Protein AF-A0A9P9MP76-F1 (afdb_monomer)

Radius of gyration: 28.88 Å; Cα contacts (8 Å, |Δi|>4): 204; chains: 1; bounding box: 68×54×85 Å

Nearest PDB structures (foldseek):
  1pyi-assembly1_A  TM=6.314E-01  e=2.672E-03  Saccharomyces cerevisiae
  3kjd-assembly1_A  TM=2.801E-01  e=8.314E+00  Homo sapiens

Mean predicted aligned error: 19.22 Å

Sequence (275 aa):
MSGNSAQLPACSKCRIRKVRCDRRAPKCSNCTKGSVACIMVDSVTGKQYTRDYIRQLESQEARLRERQHERALHNRTTTSGFDSAEHTPQGPLTGETSTSHGGFVGDGSGLGFLHHILSEAKWQRHRTRILEQLADRPQMARNPISPNDLPSLHEAEEFLENYFTRFHIHHTFLMREDVLSIFNRIYGPPPPSDGMTSVTDLPNAQDKFRILMVFAISAITRFRAGLCVQNPYGYYVAAQAFLGDIPLIKDIEAIQNLLLIARFGMYYHIGCSLW

pLDDT: mean 76.79, std 19.18, range [29.64, 96.94]

Solvent-accessible surface area (backbone atoms only — not comparable to full-atom values): 16834 Å² total; per-residue (Å²): 132,87,72,82,70,79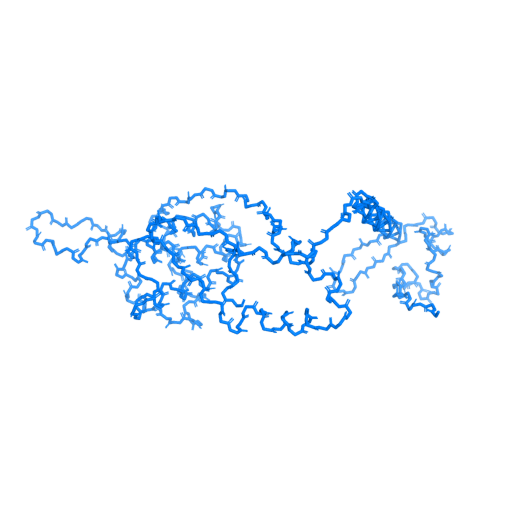,76,76,75,65,31,50,69,32,56,75,68,74,46,91,60,76,74,43,75,55,43,23,68,73,28,55,77,63,78,49,84,34,38,32,66,42,89,86,79,68,50,77,44,45,41,43,58,51,52,51,50,55,53,51,51,52,56,50,52,50,54,53,51,52,52,56,52,54,67,56,61,80,66,78,80,80,91,79,77,96,74,88,77,79,77,79,87,78,76,93,77,84,89,81,79,84,79,79,80,54,82,69,71,45,57,65,59,48,50,56,57,50,64,36,77,87,33,51,86,46,36,65,62,50,51,51,52,63,68,58,56,78,76,70,81,70,75,83,65,62,58,47,76,85,68,55,71,70,59,45,50,54,28,50,52,46,24,52,74,70,47,34,78,84,54,71,77,63,57,69,67,58,55,50,51,44,46,42,44,70,74,42,82,78,78,63,92,90,52,91,76,54,82,86,61,54,69,48,58,61,42,53,28,52,51,27,42,46,40,19,53,24,33,47,63,37,35,76,69,68,74,42,89,69,59,30,64,11,25,42,50,41,23,55,75,32,56,86,80,42,67,60,81,83,50,72,69,12,44,44,52,43,49,50,52,52,58,43,46,76,79,44,92,73,87,64,74,94,95

Foldseek 3Di:
DDPDPPQADAFPVCVVVVHDFPLDPQATPVCVVVVHFRWDADPPPRDIDGSNRVVVVVVVVVVVVVVVVVVVVVVVVVPPDDDDDDDDDDDDDDDDDDDDDPDPPPPPVCVVVVCVVCVDPVNVVCNVVVVVVVVVPPPPPPPPQAADDDDDPVVLVVLLVLLVVPPCVVPVLDPNVNLVLLSCLVPNDDDDPPDPDDPVSHRDLLSLLVSLLSSLLSVLVCVVVVNDDGHSVSSVVSSVVSVVVDALPDDSSNVSSVVSVQSSCVRDPPPDNPD

Structure (mmCIF, N/CA/C/O backbone):
data_AF-A0A9P9MP76-F1
#
_entry.id   AF-A0A9P9MP76-F1
#
loop_
_atom_site.group_PDB
_atom_site.id
_atom_site.type_symbol
_atom_site.label_atom_id
_atom_site.label_alt_id
_atom_site.label_comp_id
_atom_site.label_asym_id
_atom_site.label_entity_id
_atom_site.label_seq_id
_atom_site.pdbx_PDB_ins_code
_atom_site.Cartn_x
_atom_site.Cartn_y
_atom_site.Cartn_z
_atom_site.occupancy
_atom_site.B_iso_or_equiv
_atom_site.auth_seq_id
_atom_site.auth_comp_id
_atom_site.auth_asym_id
_atom_site.auth_atom_id
_atom_site.pdbx_PDB_model_num
ATOM 1 N N . MET A 1 1 ? -5.246 -14.938 -45.609 1.00 30.67 1 MET A N 1
ATOM 2 C CA . MET A 1 1 ? -4.598 -13.611 -45.625 1.00 30.67 1 MET A CA 1
ATOM 3 C C . MET A 1 1 ? -3.528 -13.615 -44.551 1.00 30.67 1 MET A C 1
ATOM 5 O O . MET A 1 1 ? -3.860 -13.692 -43.377 1.00 30.67 1 MET A O 1
ATOM 9 N N . SER A 1 2 ? -2.264 -13.705 -44.962 1.00 36.84 2 SER A N 1
ATOM 10 C CA . SER A 1 2 ? -1.119 -13.926 -44.077 1.00 36.84 2 SER A CA 1
ATOM 11 C C . SER A 1 2 ? -0.920 -12.726 -43.157 1.00 36.84 2 SER A C 1
ATOM 13 O O . SER A 1 2 ? -0.537 -11.648 -43.606 1.00 36.84 2 SER A O 1
ATOM 15 N N . GLY A 1 3 ? -1.243 -12.928 -41.879 1.00 35.38 3 GLY A N 1
ATOM 16 C CA . GLY A 1 3 ? -1.094 -11.941 -40.822 1.00 35.38 3 GLY A CA 1
ATOM 17 C C . GLY A 1 3 ? 0.342 -11.441 -40.746 1.00 35.38 3 GLY A C 1
ATOM 18 O O . GLY A 1 3 ? 1.295 -12.215 -40.823 1.00 35.38 3 GLY A O 1
ATOM 19 N N . ASN A 1 4 ? 0.458 -10.125 -40.634 1.00 44.69 4 ASN A N 1
ATOM 20 C CA . ASN A 1 4 ? 1.684 -9.356 -40.538 1.00 44.69 4 ASN A CA 1
ATOM 21 C C . ASN A 1 4 ? 2.589 -9.924 -39.428 1.00 44.69 4 ASN A C 1
ATOM 23 O O . ASN A 1 4 ? 2.406 -9.623 -38.251 1.00 44.69 4 ASN A O 1
ATOM 27 N N . SER A 1 5 ? 3.549 -10.778 -39.795 1.00 50.41 5 SER A N 1
ATOM 28 C CA . SER A 1 5 ? 4.604 -11.227 -38.892 1.00 50.41 5 SER A CA 1
ATOM 29 C C . SER A 1 5 ? 5.372 -9.984 -38.465 1.00 50.41 5 SER A C 1
ATOM 31 O O . SER A 1 5 ? 6.069 -9.400 -39.302 1.00 50.41 5 SER A O 1
ATOM 33 N N . ALA A 1 6 ? 5.209 -9.560 -37.209 1.00 55.41 6 ALA A N 1
ATOM 34 C CA . ALA A 1 6 ? 5.966 -8.468 -36.616 1.00 55.41 6 ALA A CA 1
ATOM 35 C C . ALA A 1 6 ? 7.441 -8.665 -36.980 1.00 55.41 6 ALA A C 1
ATOM 37 O O . ALA A 1 6 ? 8.094 -9.621 -36.559 1.00 55.41 6 ALA A O 1
ATOM 38 N N . GLN A 1 7 ? 7.924 -7.842 -37.906 1.00 67.75 7 GLN A N 1
ATOM 39 C CA . GLN A 1 7 ? 9.192 -8.085 -38.564 1.00 67.75 7 GLN A CA 1
ATOM 40 C C . GLN A 1 7 ? 10.311 -7.882 -37.546 1.00 67.75 7 GLN A C 1
ATOM 42 O O . GLN A 1 7 ? 10.683 -6.748 -37.254 1.00 67.75 7 GLN A O 1
ATOM 47 N N . LEU A 1 8 ? 10.850 -8.986 -37.017 1.00 73.94 8 LEU A N 1
ATOM 48 C CA . LEU A 1 8 ? 11.948 -8.948 -36.054 1.00 73.94 8 LEU A CA 1
ATOM 49 C C . LEU A 1 8 ? 13.081 -8.045 -36.572 1.00 73.94 8 LEU A C 1
ATOM 51 O O . LEU A 1 8 ? 13.458 -8.155 -37.751 1.00 73.94 8 LEU A O 1
ATOM 55 N N . PRO A 1 9 ? 13.650 -7.178 -35.715 1.00 83.56 9 PRO A N 1
ATOM 56 C CA . PRO A 1 9 ? 14.669 -6.225 -36.127 1.00 83.56 9 PRO A CA 1
ATOM 57 C C . PRO A 1 9 ? 15.908 -6.927 -36.702 1.00 83.56 9 PRO A C 1
ATOM 59 O O . PRO A 1 9 ? 16.156 -8.122 -36.505 1.00 83.56 9 PRO A O 1
ATOM 62 N N . ALA A 1 10 ? 16.709 -6.182 -37.466 1.00 88.75 10 ALA A N 1
ATOM 63 C CA . ALA A 1 10 ? 17.990 -6.689 -37.948 1.00 88.75 10 ALA A CA 1
ATOM 64 C C . ALA A 1 10 ? 18.926 -6.989 -36.764 1.00 88.75 10 ALA A C 1
ATOM 66 O O . ALA A 1 10 ? 18.959 -6.245 -35.784 1.00 88.75 10 ALA A O 1
ATOM 67 N N . CYS A 1 11 ? 19.718 -8.060 -36.861 1.00 91.44 11 CYS A N 1
ATOM 68 C CA . CYS A 1 11 ? 20.698 -8.374 -35.822 1.00 91.44 11 CYS A CA 1
ATOM 69 C C . CYS A 1 11 ? 21.797 -7.303 -35.737 1.00 91.44 11 CYS A C 1
ATOM 71 O O . CYS A 1 11 ? 22.130 -6.655 -36.735 1.00 91.44 11 CYS A O 1
ATOM 73 N N . SER A 1 12 ? 22.408 -7.171 -34.558 1.00 90.88 12 SER A N 1
ATOM 74 C CA . SER A 1 12 ? 23.435 -6.165 -34.258 1.00 90.88 12 SER A CA 1
ATOM 75 C C . SER A 1 12 ? 24.575 -6.167 -35.287 1.00 90.88 12 SER A C 1
ATOM 77 O O . SER A 1 12 ? 24.911 -5.128 -35.847 1.00 90.88 12 SER A O 1
ATOM 79 N N . LYS A 1 13 ? 25.090 -7.344 -35.672 1.00 89.19 13 LYS A N 1
ATOM 80 C CA . LYS A 1 13 ? 26.170 -7.454 -36.670 1.00 89.19 13 LYS A CA 1
ATOM 81 C C . LYS A 1 13 ? 25.776 -6.938 -38.055 1.00 89.19 13 LYS A C 1
ATOM 83 O O . LYS A 1 13 ? 26.569 -6.252 -38.695 1.00 89.19 13 LYS A O 1
ATOM 88 N N . CYS A 1 14 ? 24.574 -7.271 -38.533 1.00 91.62 14 CYS A N 1
ATOM 89 C CA . CYS A 1 14 ? 24.098 -6.771 -39.826 1.00 91.62 14 CYS A CA 1
ATOM 90 C C . CYS A 1 14 ? 23.837 -5.261 -39.770 1.00 91.62 14 CYS A C 1
ATOM 92 O O . CYS A 1 14 ? 24.129 -4.564 -40.737 1.00 91.62 14 CYS A O 1
ATOM 94 N N . ARG A 1 15 ? 23.365 -4.758 -38.621 1.00 90.81 15 ARG A N 1
ATOM 95 C CA . ARG A 1 15 ? 23.156 -3.328 -38.372 1.00 90.81 15 ARG A CA 1
ATOM 96 C C . ARG A 1 15 ? 24.475 -2.548 -38.384 1.00 90.81 15 ARG A C 1
ATOM 98 O O . ARG A 1 15 ? 24.573 -1.570 -39.114 1.00 90.81 15 ARG A O 1
ATOM 105 N N . ILE A 1 16 ? 25.497 -3.015 -37.660 1.00 89.44 16 ILE A N 1
ATOM 106 C CA . ILE A 1 16 ? 26.834 -2.391 -37.609 1.00 89.44 16 ILE A CA 1
ATOM 107 C C . ILE A 1 16 ? 27.492 -2.391 -38.992 1.00 89.44 16 ILE A C 1
ATOM 109 O O . ILE A 1 16 ? 28.026 -1.377 -39.427 1.00 89.44 16 ILE A O 1
ATOM 113 N N . ARG A 1 17 ? 27.414 -3.512 -39.717 1.00 89.19 17 ARG A N 1
ATOM 114 C CA . ARG A 1 17 ? 27.993 -3.636 -41.064 1.00 89.19 17 ARG A CA 1
ATOM 115 C C . ARG A 1 17 ? 27.159 -2.972 -42.164 1.00 89.19 17 ARG A C 1
ATOM 117 O O . ARG A 1 17 ? 27.573 -3.018 -43.315 1.00 89.19 17 ARG A O 1
ATOM 124 N N . LYS A 1 18 ? 25.995 -2.397 -41.834 1.00 90.06 18 LYS A N 1
ATOM 125 C CA . LYS A 1 18 ? 25.039 -1.805 -42.787 1.00 90.06 18 LYS A CA 1
ATOM 126 C C . LYS A 1 18 ? 24.692 -2.742 -43.958 1.00 90.06 18 LYS A C 1
ATOM 128 O O . LYS A 1 18 ? 24.552 -2.308 -45.095 1.00 90.06 18 LYS A O 1
ATOM 133 N N . VAL A 1 19 ? 24.535 -4.038 -43.677 1.00 90.50 19 VAL A N 1
ATOM 134 C CA . VAL A 1 19 ? 24.154 -5.059 -44.670 1.00 90.50 19 VAL A CA 1
ATOM 135 C C . VAL A 1 19 ? 22.745 -5.586 -44.412 1.00 90.50 19 VAL A C 1
ATOM 137 O O . VAL A 1 19 ? 22.276 -5.626 -43.271 1.00 90.50 19 VAL A O 1
ATOM 140 N N . ARG A 1 20 ? 22.068 -6.052 -45.468 1.00 88.31 20 ARG A N 1
ATOM 141 C CA . ARG A 1 20 ? 20.730 -6.646 -45.352 1.00 88.31 20 ARG A CA 1
ATOM 142 C C . ARG A 1 20 ? 20.773 -7.900 -44.473 1.00 88.31 20 ARG A C 1
ATOM 144 O O . ARG A 1 20 ? 21.545 -8.824 -44.721 1.00 88.31 20 ARG A O 1
ATOM 151 N N . CYS A 1 21 ? 19.917 -7.935 -43.454 1.00 90.38 21 CYS A N 1
ATOM 152 C CA . CYS A 1 21 ? 19.691 -9.117 -42.628 1.00 90.38 21 CYS A CA 1
ATOM 153 C C . CYS A 1 21 ? 18.569 -9.954 -43.254 1.00 90.38 21 CYS A C 1
ATOM 155 O O . CYS A 1 21 ? 17.457 -9.462 -43.420 1.00 90.38 21 CYS A O 1
ATOM 157 N N . ASP A 1 22 ? 18.847 -11.216 -43.573 1.00 89.38 22 ASP A N 1
ATOM 158 C CA . ASP A 1 22 ? 17.884 -12.187 -44.111 1.00 89.38 22 ASP A CA 1
ATOM 159 C C . ASP A 1 22 ? 16.979 -12.806 -43.032 1.00 89.38 22 ASP A C 1
ATOM 161 O O . ASP A 1 22 ? 16.090 -13.585 -43.353 1.00 89.38 22 ASP A O 1
ATOM 165 N N . ARG A 1 23 ? 17.188 -12.453 -41.753 1.00 86.12 23 ARG A N 1
ATOM 166 C CA . ARG A 1 23 ? 16.292 -12.748 -40.615 1.00 86.12 23 ARG A CA 1
ATOM 167 C C . ARG A 1 23 ? 15.926 -14.233 -40.422 1.00 86.12 23 ARG A C 1
ATOM 169 O O . ARG A 1 23 ? 15.000 -14.543 -39.676 1.00 86.12 23 ARG A O 1
ATOM 176 N N . ARG A 1 24 ? 16.680 -15.165 -41.005 1.00 84.62 24 ARG A N 1
ATOM 177 C CA . ARG A 1 24 ? 16.499 -16.605 -40.772 1.00 84.62 24 ARG A CA 1
ATOM 178 C C . ARG A 1 24 ? 16.796 -16.971 -39.311 1.00 84.62 24 ARG A C 1
ATOM 180 O O . ARG A 1 24 ? 17.645 -16.349 -38.666 1.00 84.62 24 ARG A O 1
ATOM 187 N N . ALA A 1 25 ? 16.072 -17.957 -38.787 1.00 81.25 25 ALA A N 1
ATOM 188 C CA . ALA A 1 25 ? 16.333 -18.589 -37.494 1.00 81.25 25 ALA A CA 1
ATOM 189 C C . ALA A 1 25 ? 17.027 -19.946 -37.729 1.00 81.25 25 ALA A C 1
ATOM 191 O O . ALA A 1 25 ? 16.706 -20.601 -38.721 1.00 81.25 25 ALA A O 1
ATOM 192 N N . PRO A 1 26 ? 17.974 -20.387 -36.877 1.00 83.94 26 PRO A N 1
ATOM 193 C CA . PRO A 1 26 ? 18.419 -19.793 -35.605 1.00 83.94 26 PRO A CA 1
ATOM 194 C C . PRO A 1 26 ? 19.435 -18.643 -35.749 1.00 83.94 26 PRO A C 1
ATOM 196 O O . PRO A 1 26 ? 19.637 -17.866 -34.818 1.00 83.94 26 PRO A O 1
ATOM 199 N N . LYS A 1 27 ? 20.077 -18.503 -36.914 1.00 90.94 27 LYS A N 1
ATOM 200 C CA . LYS A 1 27 ? 21.017 -17.419 -37.237 1.00 90.94 27 LYS A CA 1
ATOM 201 C C . LYS A 1 27 ? 20.767 -16.928 -38.664 1.00 90.94 27 LYS A C 1
ATOM 203 O O . LYS A 1 27 ? 20.445 -17.718 -39.547 1.00 90.94 27 LYS A O 1
ATOM 208 N N . CYS A 1 28 ? 20.956 -15.629 -38.895 1.00 91.44 28 CYS A N 1
ATOM 209 C CA . CYS A 1 28 ? 20.912 -15.054 -40.239 1.00 91.44 28 CYS A CA 1
ATOM 210 C C . CYS A 1 28 ? 22.119 -15.543 -41.071 1.00 91.44 28 CYS A C 1
ATOM 212 O O . CYS A 1 28 ? 23.179 -15.818 -40.503 1.00 91.44 28 CYS A O 1
ATOM 214 N N . SER A 1 29 ? 22.007 -15.618 -42.400 1.00 91.75 29 SER A N 1
ATOM 215 C CA . SER A 1 29 ? 23.048 -16.181 -43.282 1.00 91.75 29 SER A CA 1
ATOM 216 C C . SER A 1 29 ? 24.411 -15.501 -43.097 1.00 91.75 29 SER A C 1
ATOM 218 O O . SER A 1 29 ? 25.446 -16.166 -43.094 1.00 91.75 29 SER A O 1
ATOM 220 N N . ASN A 1 30 ? 24.427 -14.187 -42.853 1.00 90.19 30 ASN A N 1
ATOM 221 C CA . ASN A 1 30 ? 25.658 -13.425 -42.599 1.00 90.19 30 ASN A CA 1
ATOM 222 C C . ASN A 1 30 ? 26.308 -13.764 -41.244 1.00 90.19 30 ASN A C 1
ATOM 224 O O . ASN A 1 30 ? 27.534 -13.736 -41.107 1.00 90.19 30 ASN A O 1
ATOM 228 N N . CYS A 1 31 ? 25.502 -14.076 -40.226 1.00 91.44 31 CYS A N 1
ATOM 229 C CA . CYS A 1 31 ? 25.994 -14.520 -38.921 1.00 91.44 31 CYS A CA 1
ATOM 230 C C . CYS A 1 31 ? 26.458 -15.979 -38.965 1.00 91.44 31 CYS A C 1
ATOM 232 O O . CYS A 1 31 ? 27.464 -16.291 -38.333 1.00 91.44 31 CYS A O 1
ATOM 234 N N . THR A 1 32 ? 25.783 -16.835 -39.740 1.00 92.25 32 THR A N 1
ATOM 235 C CA . THR A 1 32 ? 26.169 -18.237 -39.955 1.00 92.25 32 THR A CA 1
ATOM 236 C C . THR A 1 32 ? 27.513 -18.340 -40.670 1.00 92.25 32 THR A C 1
ATOM 238 O O . THR A 1 32 ? 28.410 -19.001 -40.161 1.00 92.25 32 THR A O 1
ATOM 241 N N . LYS A 1 33 ? 27.701 -17.610 -41.782 1.00 90.50 33 LYS A N 1
ATOM 242 C CA . LYS A 1 33 ? 28.983 -17.568 -42.517 1.00 90.50 33 LYS A CA 1
ATOM 243 C C . LYS A 1 33 ? 30.147 -17.082 -41.661 1.00 90.50 33 LYS A C 1
ATOM 245 O O . LYS A 1 33 ? 31.270 -17.526 -41.829 1.00 90.50 33 LYS A O 1
ATOM 250 N N . GLY A 1 34 ? 29.874 -16.143 -40.759 1.00 86.12 34 GLY A N 1
ATOM 251 C CA . GLY A 1 34 ? 30.883 -15.604 -39.859 1.00 86.12 34 GLY A CA 1
ATOM 252 C C . GLY A 1 34 ? 30.977 -16.317 -38.516 1.00 86.12 34 GLY A C 1
ATOM 253 O O . GLY A 1 34 ? 31.498 -15.677 -37.616 1.00 86.12 34 GLY A O 1
ATOM 254 N N . SER A 1 35 ? 30.381 -17.509 -38.355 1.00 85.69 35 SER A N 1
ATOM 255 C CA . SER A 1 35 ? 30.426 -18.353 -37.145 1.00 85.69 35 SER A CA 1
ATOM 256 C C . SER A 1 35 ? 30.190 -17.631 -35.805 1.00 85.69 35 SER A C 1
ATOM 258 O O . SER A 1 35 ? 30.688 -18.048 -34.765 1.00 85.69 35 SER A O 1
ATOM 260 N N . VAL A 1 36 ? 29.383 -16.566 -35.796 1.00 87.50 36 VAL A N 1
ATOM 261 C CA . VAL A 1 36 ? 29.121 -15.732 -34.605 1.00 87.50 36 VAL A CA 1
ATOM 262 C C . VAL A 1 36 ? 27.681 -15.867 -34.120 1.00 87.50 36 VAL A C 1
ATOM 264 O O . VAL A 1 36 ? 26.794 -16.338 -34.840 1.00 87.50 36 VAL A O 1
ATOM 267 N N . ALA A 1 37 ? 27.423 -15.435 -32.888 1.00 86.88 37 ALA A N 1
ATOM 268 C CA . ALA A 1 37 ? 26.070 -15.327 -32.356 1.00 86.88 37 ALA A CA 1
ATOM 269 C C . ALA A 1 37 ? 25.243 -14.278 -33.128 1.00 86.88 37 ALA A C 1
ATOM 271 O O . ALA A 1 37 ? 25.730 -13.210 -33.506 1.00 86.88 37 ALA A O 1
ATOM 272 N N . CYS A 1 38 ? 23.969 -14.591 -33.381 1.00 90.31 38 CYS A N 1
ATOM 273 C CA . CYS A 1 38 ? 23.025 -13.683 -34.028 1.00 90.31 38 CYS A CA 1
ATOM 274 C C . CYS A 1 38 ? 22.183 -12.990 -32.950 1.00 90.31 38 CYS A C 1
ATOM 276 O O . CYS A 1 38 ? 21.153 -13.519 -32.531 1.00 90.31 38 CYS A O 1
ATOM 278 N N . ILE A 1 39 ? 22.672 -11.842 -32.477 1.00 91.31 39 ILE A N 1
ATOM 279 C CA . ILE A 1 39 ? 22.101 -11.099 -31.347 1.00 91.31 39 ILE A CA 1
ATOM 280 C C . ILE A 1 39 ? 21.218 -9.958 -31.856 1.00 91.31 39 ILE A C 1
ATOM 282 O O . ILE A 1 39 ? 21.608 -9.218 -32.766 1.00 91.31 39 ILE A O 1
ATOM 286 N N . MET A 1 40 ? 20.040 -9.809 -31.260 1.00 89.00 40 MET A N 1
ATOM 287 C CA . MET A 1 40 ? 19.147 -8.667 -31.420 1.00 89.00 40 MET A CA 1
ATOM 288 C C . MET A 1 40 ? 19.098 -7.876 -30.119 1.00 89.00 40 MET A C 1
ATOM 290 O O . MET A 1 40 ? 19.117 -8.462 -29.040 1.00 89.00 40 MET A O 1
ATOM 294 N N . VAL A 1 41 ? 19.050 -6.554 -30.244 1.00 86.38 41 VAL A N 1
ATOM 295 C CA . VAL A 1 41 ? 18.924 -5.634 -29.114 1.00 86.38 41 VAL A CA 1
ATOM 296 C C . VAL A 1 41 ? 17.537 -5.025 -29.190 1.00 86.38 41 VAL A C 1
ATOM 298 O O . VAL A 1 41 ? 17.172 -4.474 -30.232 1.00 86.38 41 VAL A O 1
ATOM 301 N N . ASP A 1 42 ? 16.773 -5.156 -28.115 1.00 82.50 42 ASP A N 1
ATOM 302 C CA . ASP A 1 42 ? 15.501 -4.459 -27.968 1.00 82.50 42 ASP A CA 1
ATOM 303 C C . ASP A 1 42 ? 15.769 -2.961 -27.749 1.00 82.50 42 ASP A C 1
ATOM 305 O O . ASP A 1 42 ? 16.531 -2.579 -26.861 1.00 82.50 42 ASP A O 1
ATOM 309 N N . SER A 1 43 ? 15.166 -2.109 -28.581 1.00 76.88 43 SER A N 1
ATOM 310 C CA . SER A 1 43 ? 15.348 -0.656 -28.527 1.00 76.88 43 SER A CA 1
ATOM 311 C C . SER A 1 43 ? 14.752 -0.008 -27.282 1.00 76.88 43 SER A C 1
ATOM 313 O O . SER A 1 43 ? 15.168 1.094 -26.943 1.00 76.88 43 SER A O 1
ATOM 315 N N . VAL A 1 44 ? 13.784 -0.657 -26.627 1.00 77.88 44 VAL A N 1
ATOM 316 C CA . VAL A 1 44 ? 13.112 -0.110 -25.441 1.00 77.88 44 VAL A CA 1
ATOM 317 C C . VAL A 1 44 ? 13.822 -0.554 -24.167 1.00 77.88 44 VAL A C 1
ATOM 319 O O . VAL A 1 44 ? 14.100 0.261 -23.295 1.00 77.88 44 VAL A O 1
ATOM 322 N N . THR A 1 45 ? 14.141 -1.845 -24.056 1.00 82.56 45 THR A N 1
ATOM 323 C CA . THR A 1 45 ? 14.708 -2.411 -22.821 1.00 82.56 45 THR A CA 1
ATOM 324 C C . THR A 1 45 ? 16.234 -2.493 -22.817 1.00 82.56 45 THR A C 1
ATOM 326 O O . THR A 1 45 ? 16.826 -2.769 -21.775 1.00 82.56 45 THR A O 1
ATOM 329 N N . GLY A 1 46 ? 16.889 -2.319 -23.971 1.00 81.06 46 GLY A N 1
ATOM 330 C CA . GLY A 1 46 ? 18.337 -2.492 -24.130 1.00 81.06 46 GLY A CA 1
ATOM 331 C C . GLY A 1 46 ? 18.821 -3.939 -23.967 1.00 81.06 46 GLY A C 1
ATOM 332 O O . GLY A 1 46 ? 20.020 -4.209 -24.075 1.00 81.06 46 GLY A O 1
ATOM 333 N N . LYS A 1 47 ? 17.913 -4.890 -23.718 1.00 85.81 47 LYS A N 1
ATOM 334 C CA . LYS A 1 47 ? 18.254 -6.295 -23.494 1.00 85.81 47 LYS A CA 1
ATOM 335 C C . LYS A 1 47 ? 18.655 -6.976 -24.799 1.00 85.81 47 LYS A C 1
ATOM 337 O O . LYS A 1 47 ? 18.137 -6.678 -25.878 1.00 85.81 47 LYS A O 1
ATOM 342 N N . GLN A 1 48 ? 19.598 -7.906 -24.679 1.00 88.31 48 GLN A N 1
ATOM 343 C CA . GLN A 1 48 ? 20.156 -8.654 -25.797 1.00 88.31 48 GLN A CA 1
ATOM 344 C C . GLN A 1 48 ? 19.594 -10.071 -25.819 1.00 88.31 48 GLN A C 1
ATOM 346 O O . GLN A 1 48 ? 19.681 -10.796 -24.831 1.00 88.31 48 GLN A O 1
ATOM 351 N N . TYR A 1 49 ? 19.069 -10.480 -26.969 1.00 89.00 49 TYR A N 1
ATOM 352 C CA . TYR A 1 49 ? 18.486 -11.802 -27.166 1.00 89.00 49 TYR A CA 1
ATOM 353 C C . TYR A 1 49 ? 19.079 -12.466 -28.403 1.00 8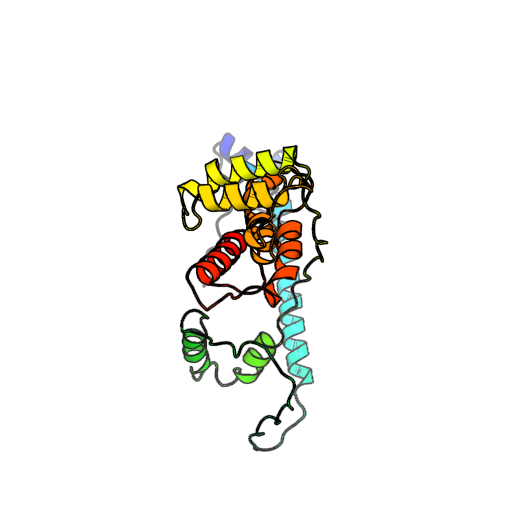9.00 49 TYR A C 1
ATOM 355 O O . TYR A 1 49 ? 19.318 -11.816 -29.425 1.00 89.00 49 TYR A O 1
ATOM 363 N N . THR A 1 50 ? 19.304 -13.776 -28.344 1.00 88.06 50 THR A N 1
ATOM 364 C CA . THR A 1 50 ? 19.680 -14.542 -29.535 1.00 88.06 50 THR A CA 1
ATOM 365 C C . THR A 1 50 ? 18.431 -14.889 -30.346 1.00 88.06 50 THR A C 1
ATOM 367 O O . THR A 1 50 ? 17.352 -15.115 -29.798 1.00 88.06 50 THR A O 1
ATOM 370 N N . ARG A 1 51 ? 18.560 -14.954 -31.677 1.00 85.69 51 ARG A N 1
ATOM 371 C CA . ARG A 1 51 ? 17.443 -15.396 -32.536 1.00 85.69 51 ARG A CA 1
ATOM 372 C C . ARG A 1 51 ? 17.008 -16.835 -32.247 1.00 85.69 51 ARG A C 1
ATOM 374 O O . ARG A 1 51 ? 15.834 -17.146 -32.411 1.00 85.69 51 ARG A O 1
ATOM 381 N N . ASP A 1 52 ? 17.930 -17.693 -31.815 1.00 84.94 52 ASP A N 1
ATOM 382 C CA . ASP A 1 52 ? 17.592 -19.060 -31.412 1.00 84.94 52 ASP A CA 1
ATOM 383 C C . ASP A 1 52 ? 16.712 -19.084 -30.157 1.00 84.94 52 ASP A C 1
ATOM 385 O O . ASP A 1 52 ? 15.703 -19.780 -30.141 1.00 84.94 52 ASP A O 1
ATOM 389 N N . TYR A 1 53 ? 17.022 -18.253 -29.157 1.00 88.12 53 TYR A N 1
ATOM 390 C CA . TYR A 1 53 ? 16.213 -18.138 -27.944 1.00 88.12 53 TYR A CA 1
ATOM 391 C C . TYR A 1 53 ? 14.776 -17.691 -28.246 1.00 88.12 53 TYR A C 1
ATOM 393 O O . TYR A 1 53 ? 13.822 -18.276 -27.743 1.00 88.12 53 TYR A O 1
ATOM 401 N N . ILE A 1 54 ? 14.600 -16.718 -29.143 1.00 87.00 54 ILE A N 1
ATOM 402 C CA . ILE A 1 54 ? 13.262 -16.268 -29.560 1.00 87.00 54 ILE A CA 1
ATOM 403 C C . ILE A 1 54 ? 12.501 -17.388 -30.278 1.00 87.00 54 ILE A C 1
ATOM 405 O O . ILE A 1 54 ? 11.348 -17.639 -29.949 1.00 87.00 54 ILE A O 1
ATOM 409 N N . ARG A 1 55 ? 13.157 -18.131 -31.181 1.00 86.00 55 ARG A N 1
ATOM 410 C CA . ARG A 1 55 ? 12.546 -19.299 -31.839 1.00 86.00 55 ARG A CA 1
ATOM 411 C C . ARG A 1 55 ? 12.099 -20.352 -30.819 1.00 86.00 55 ARG A C 1
ATOM 413 O O . ARG A 1 55 ? 11.037 -20.949 -30.972 1.00 86.00 55 ARG A O 1
ATOM 420 N N . GLN A 1 56 ? 12.921 -20.612 -29.800 1.00 89.38 56 GLN A N 1
ATOM 421 C CA . GLN A 1 56 ? 12.586 -21.562 -28.738 1.00 89.38 56 GLN A CA 1
ATOM 422 C C . GLN A 1 56 ? 11.333 -21.109 -27.981 1.00 89.38 56 GLN A C 1
ATOM 424 O O . GLN A 1 56 ? 10.413 -21.911 -27.822 1.00 89.38 56 GLN A O 1
ATOM 429 N N . LEU A 1 57 ? 11.251 -19.829 -27.611 1.00 89.75 57 LEU A N 1
ATOM 430 C CA . LEU A 1 57 ? 10.070 -19.250 -26.968 1.00 89.75 57 LEU A CA 1
ATOM 431 C C . LEU A 1 57 ? 8.815 -19.352 -27.845 1.00 89.75 57 LEU A C 1
ATOM 433 O O . LEU A 1 57 ? 7.797 -19.849 -27.374 1.00 89.75 57 LEU A O 1
ATOM 437 N N . GLU A 1 58 ? 8.899 -18.979 -29.123 1.00 88.25 58 GLU A N 1
ATOM 438 C CA . GLU A 1 58 ? 7.783 -19.096 -30.077 1.00 88.25 58 GLU A CA 1
ATOM 439 C C . GLU A 1 58 ? 7.307 -20.555 -30.209 1.00 88.25 58 GLU A C 1
ATOM 441 O O . GLU A 1 58 ? 6.108 -20.841 -30.206 1.00 88.25 58 GLU A O 1
ATOM 446 N N . SER A 1 59 ? 8.241 -21.512 -30.262 1.00 88.44 59 SER A N 1
ATOM 447 C CA . SER A 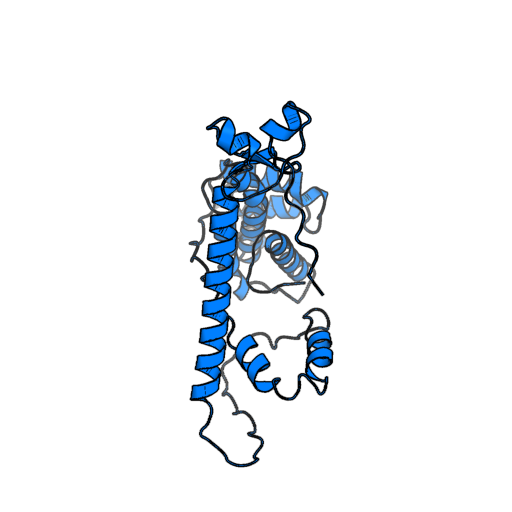1 59 ? 7.912 -22.941 -30.331 1.00 88.44 59 SER A CA 1
ATOM 448 C C . SER A 1 59 ? 7.262 -23.465 -29.048 1.00 88.44 59 SER A C 1
ATOM 450 O O . SER A 1 59 ? 6.359 -24.303 -29.096 1.00 88.44 59 SER A O 1
ATOM 452 N N . GLN A 1 60 ? 7.695 -22.962 -27.891 1.00 92.44 60 GLN A N 1
ATOM 453 C CA . GLN A 1 60 ? 7.118 -23.313 -26.601 1.00 92.44 60 GLN A CA 1
ATOM 454 C C . GLN A 1 60 ? 5.707 -22.739 -26.466 1.00 92.44 60 GLN A C 1
ATOM 456 O O . GLN A 1 60 ? 4.809 -23.442 -26.002 1.00 92.44 60 GLN A O 1
ATOM 461 N N . GLU A 1 61 ? 5.496 -21.501 -26.911 1.00 93.88 61 GLU A N 1
ATOM 462 C CA . GLU A 1 61 ? 4.183 -20.860 -26.950 1.00 93.88 61 GLU A CA 1
ATOM 463 C C . GLU A 1 61 ? 3.210 -21.646 -27.837 1.00 93.88 61 GLU A C 1
ATOM 465 O O . GLU A 1 61 ? 2.100 -21.954 -27.402 1.00 93.88 61 GLU A O 1
ATOM 470 N N . ALA A 1 62 ? 3.639 -22.055 -29.036 1.00 91.19 62 ALA A N 1
ATOM 471 C CA . ALA A 1 62 ? 2.828 -22.875 -29.936 1.00 91.19 62 ALA A CA 1
ATOM 472 C C . ALA A 1 62 ? 2.417 -24.210 -29.286 1.00 91.19 62 ALA A C 1
ATOM 474 O O . ALA A 1 62 ? 1.232 -24.540 -29.252 1.00 91.19 62 ALA A O 1
ATOM 475 N N . ARG A 1 63 ? 3.368 -24.930 -28.673 1.00 92.81 63 ARG A N 1
ATOM 476 C CA . ARG A 1 63 ? 3.103 -26.189 -27.946 1.00 92.81 63 ARG A CA 1
ATOM 477 C C . ARG A 1 63 ? 2.179 -26.014 -26.740 1.00 92.81 63 ARG A C 1
ATOM 479 O O . ARG A 1 63 ? 1.462 -26.937 -26.360 1.00 92.81 63 ARG A O 1
ATOM 486 N N . LEU A 1 64 ? 2.252 -24.874 -26.055 1.00 91.31 64 LEU A N 1
ATOM 487 C CA . LEU A 1 64 ? 1.367 -24.570 -24.928 1.00 91.31 64 LEU A CA 1
ATOM 488 C C . LEU A 1 64 ? -0.056 -24.289 -25.412 1.00 91.31 64 LEU A C 1
ATOM 490 O O . LEU A 1 64 ? -1.002 -24.813 -24.827 1.00 91.31 64 LEU A O 1
ATOM 494 N N . ARG A 1 65 ? -0.200 -23.524 -26.497 1.00 90.06 65 ARG A N 1
ATOM 495 C CA . ARG A 1 65 ? -1.499 -23.236 -27.117 1.00 90.06 65 ARG A CA 1
ATOM 496 C C . ARG A 1 65 ? -2.176 -24.493 -27.649 1.00 90.06 65 ARG A C 1
ATOM 498 O O . ARG A 1 65 ? -3.370 -24.668 -27.429 1.00 90.06 65 ARG A O 1
ATOM 505 N N . GLU A 1 66 ? -1.422 -25.386 -28.282 1.00 91.38 66 GLU A N 1
ATOM 506 C CA . GLU A 1 66 ? -1.940 -26.669 -28.764 1.00 91.38 66 GLU A CA 1
ATOM 507 C C . GLU A 1 66 ? -2.469 -27.529 -27.608 1.00 91.38 66 GLU A C 1
ATOM 509 O O . GLU A 1 66 ? -3.632 -27.921 -27.622 1.00 91.38 66 GLU A O 1
ATOM 514 N N . ARG A 1 67 ? -1.693 -27.686 -26.525 1.00 89.12 67 ARG A N 1
ATOM 515 C CA . ARG A 1 67 ? -2.153 -28.395 -25.316 1.00 89.12 67 ARG A CA 1
ATOM 516 C C . ARG A 1 67 ? -3.391 -27.768 -24.676 1.00 89.12 67 ARG A C 1
ATOM 518 O O . ARG A 1 67 ? -4.234 -28.484 -24.138 1.00 89.12 67 ARG A O 1
ATOM 525 N N . GLN A 1 68 ? -3.509 -26.440 -24.688 1.00 86.94 68 GLN A N 1
ATOM 526 C CA . GLN A 1 68 ? -4.718 -25.763 -24.208 1.00 86.94 68 GLN A CA 1
ATOM 527 C C . GLN A 1 68 ? -5.926 -26.077 -25.098 1.00 86.94 68 GLN A C 1
ATOM 529 O O . GLN A 1 68 ? -7.012 -26.334 -24.578 1.00 86.94 68 GLN A O 1
ATOM 534 N N . HIS A 1 69 ? -5.737 -26.102 -26.418 1.00 85.69 69 HIS A N 1
ATOM 535 C CA . HIS A 1 69 ? -6.789 -26.432 -27.372 1.00 85.69 69 HIS A CA 1
ATOM 536 C C . HIS A 1 69 ? -7.233 -27.900 -27.260 1.00 85.69 69 HIS A C 1
ATOM 538 O O . HIS A 1 69 ? -8.429 -28.179 -27.207 1.00 85.69 69 HIS A O 1
ATOM 544 N N . GLU A 1 70 ? -6.292 -28.837 -27.131 1.00 83.75 70 GLU A N 1
ATOM 545 C CA . GLU A 1 70 ? -6.582 -30.258 -26.900 1.00 83.75 70 GLU A CA 1
ATOM 546 C C . GLU A 1 70 ? -7.363 -30.481 -25.600 1.00 83.75 70 GLU A C 1
ATOM 548 O O . GLU A 1 70 ? -8.377 -31.180 -25.599 1.00 83.75 70 GLU A O 1
ATOM 553 N N . ARG A 1 71 ? -6.965 -29.826 -24.499 1.00 78.38 71 ARG A N 1
ATOM 554 C CA . ARG A 1 71 ? -7.722 -29.859 -23.234 1.00 78.38 71 ARG A CA 1
ATOM 555 C C . ARG A 1 71 ? -9.137 -29.301 -23.394 1.00 78.38 71 ARG A C 1
ATOM 557 O O . ARG A 1 71 ? -10.080 -29.851 -22.829 1.00 78.38 71 ARG A O 1
ATOM 564 N N . ALA A 1 72 ? -9.305 -28.240 -24.183 1.00 74.31 72 ALA A N 1
ATOM 565 C CA . ALA A 1 72 ? -10.617 -27.660 -24.458 1.00 74.31 72 ALA A CA 1
ATOM 566 C C . ALA A 1 72 ? -11.526 -28.598 -25.279 1.00 74.31 72 ALA A C 1
ATOM 568 O O . ALA A 1 72 ? -12.737 -28.618 -25.047 1.00 74.31 72 ALA A O 1
ATOM 569 N N . LEU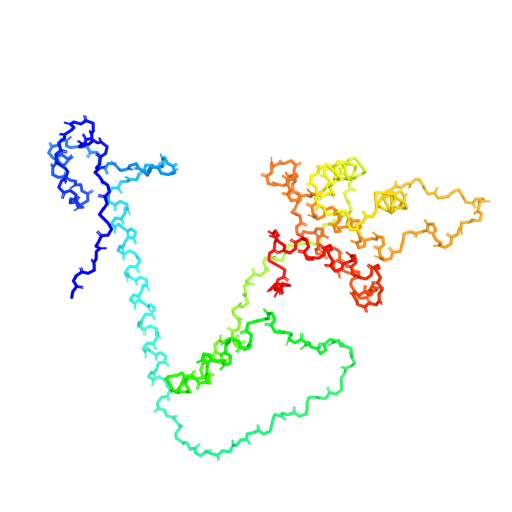 A 1 73 ? -10.960 -29.384 -26.204 1.00 77.56 73 LEU A N 1
ATOM 570 C CA . LEU A 1 73 ? -11.681 -30.403 -26.977 1.00 77.56 73 LEU A CA 1
ATOM 571 C C . LEU A 1 73 ? -12.010 -31.649 -26.141 1.00 77.56 73 LEU A C 1
ATOM 573 O O . LEU A 1 73 ? -13.132 -32.154 -26.207 1.00 77.56 73 LEU A O 1
ATOM 577 N N . HIS A 1 74 ? -11.079 -32.115 -25.304 1.00 69.69 74 HIS A N 1
ATOM 578 C CA . HIS A 1 74 ? -11.309 -33.252 -24.408 1.00 69.69 74 HIS A CA 1
ATOM 579 C C . HIS A 1 74 ? -12.456 -32.965 -23.423 1.00 69.69 74 HIS A C 1
ATOM 581 O O . HIS A 1 74 ? -13.386 -33.762 -23.317 1.00 69.69 74 HIS A O 1
ATOM 587 N N . ASN A 1 75 ? -12.490 -31.763 -22.834 1.00 59.72 75 ASN A N 1
ATOM 588 C CA . ASN A 1 75 ? -13.593 -31.311 -21.975 1.00 59.72 75 ASN A CA 1
ATOM 589 C C . ASN A 1 75 ? -14.940 -31.130 -22.700 1.00 59.72 75 ASN A C 1
ATOM 591 O O . ASN A 1 75 ? -15.952 -30.956 -22.033 1.00 59.72 75 ASN A O 1
ATOM 595 N N . ARG A 1 76 ? -14.983 -31.103 -24.042 1.00 55.34 76 ARG A N 1
ATOM 596 C CA . ARG A 1 76 ? -16.245 -31.067 -24.809 1.00 55.34 76 ARG A CA 1
ATOM 597 C C . ARG A 1 76 ? -16.818 -32.458 -25.077 1.00 55.34 76 ARG A C 1
ATOM 599 O O . ARG A 1 76 ? -18.015 -32.570 -25.308 1.00 55.34 76 ARG A O 1
ATOM 606 N N . THR A 1 77 ? -15.986 -33.498 -25.077 1.00 52.47 77 THR A N 1
ATOM 607 C CA . THR A 1 77 ? -16.415 -34.855 -25.461 1.00 52.47 77 THR A CA 1
ATOM 608 C C . THR A 1 77 ? -17.027 -35.601 -24.270 1.00 52.47 77 THR A C 1
ATOM 610 O O . THR A 1 77 ? -17.984 -36.353 -24.435 1.00 52.47 77 THR A O 1
ATOM 613 N N . THR A 1 78 ? -16.564 -35.309 -23.050 1.00 50.69 78 THR A N 1
ATOM 614 C CA . THR A 1 78 ? -17.076 -35.883 -21.793 1.00 50.69 78 THR A CA 1
ATOM 615 C C . THR A 1 78 ? -18.464 -35.380 -21.375 1.00 50.69 78 THR A C 1
ATOM 617 O O . THR A 1 78 ? -19.033 -35.911 -20.430 1.00 50.69 78 THR A O 1
ATOM 620 N N . THR A 1 79 ? -19.041 -34.395 -22.074 1.00 51.50 79 THR A N 1
ATOM 621 C CA . THR A 1 79 ? -20.360 -33.801 -21.763 1.00 51.50 79 THR A CA 1
ATOM 622 C C . THR A 1 79 ? -21.487 -34.263 -22.703 1.00 51.50 79 THR A C 1
ATOM 624 O O . THR A 1 79 ? -22.581 -33.711 -22.666 1.00 51.50 79 THR A O 1
ATOM 627 N N . SER A 1 80 ? -21.243 -35.257 -23.566 1.00 42.00 80 SER A N 1
ATOM 628 C CA . SER A 1 80 ? -22.197 -35.737 -24.586 1.00 42.00 80 SER A CA 1
ATOM 629 C C . SER A 1 80 ? -23.097 -36.891 -24.116 1.00 42.00 80 SER A C 1
ATOM 631 O O . SER A 1 80 ? -23.330 -37.853 -24.841 1.00 42.00 80 SER A O 1
ATOM 633 N N . GLY A 1 81 ? -23.625 -36.799 -22.898 1.00 41.12 81 GLY A N 1
ATOM 634 C CA . GLY A 1 81 ? -24.592 -37.774 -22.410 1.00 41.12 81 GLY A CA 1
ATOM 635 C C . GLY A 1 81 ? -25.307 -37.290 -21.168 1.00 41.12 81 GLY A C 1
ATOM 636 O O . GLY A 1 81 ? -24.912 -37.691 -20.091 1.00 41.12 81 GLY A O 1
ATOM 637 N N . PHE A 1 82 ? -26.301 -36.417 -21.332 1.00 41.06 82 PHE A N 1
ATOM 638 C CA . PHE A 1 82 ? -27.511 -36.325 -20.503 1.00 41.06 82 PHE A CA 1
ATOM 639 C C . PHE A 1 82 ? -28.474 -35.344 -21.195 1.00 41.06 82 PHE A C 1
ATOM 641 O O . PHE A 1 82 ? -28.436 -34.136 -20.971 1.00 41.06 82 PHE A O 1
ATOM 648 N N . ASP A 1 83 ? -29.311 -35.883 -22.084 1.00 40.31 83 ASP A N 1
ATOM 649 C CA . ASP A 1 83 ? -30.576 -35.257 -22.471 1.00 40.31 83 ASP A CA 1
ATOM 650 C C . ASP A 1 83 ? -31.556 -35.409 -21.304 1.00 40.31 83 ASP A C 1
ATOM 652 O O . ASP A 1 83 ? -31.767 -36.535 -20.849 1.00 40.31 83 ASP A O 1
ATOM 656 N N . SER A 1 84 ? -32.165 -34.312 -20.839 1.00 34.47 84 SER A N 1
ATOM 657 C CA . SER A 1 84 ? -33.598 -34.226 -20.486 1.00 34.47 84 SER A CA 1
ATOM 658 C C . SER A 1 84 ? -33.971 -32.883 -19.847 1.00 34.47 84 SER A C 1
ATOM 660 O O . SER A 1 84 ? -33.360 -32.449 -18.878 1.00 34.47 84 SER A O 1
ATOM 662 N N . ALA A 1 85 ? -35.032 -32.300 -20.412 1.00 34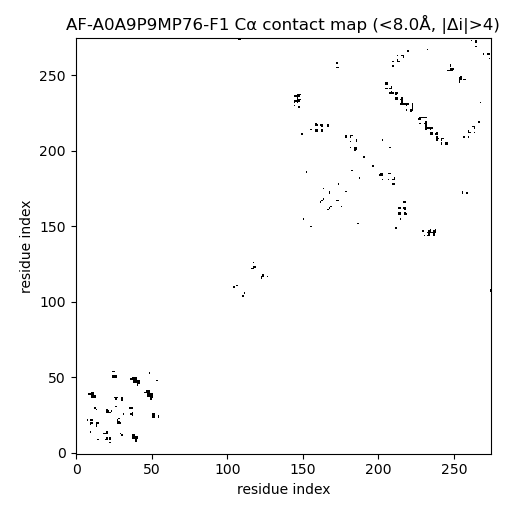.09 85 ALA A N 1
ATOM 663 C CA . ALA A 1 85 ? -36.108 -31.527 -19.787 1.00 34.09 85 ALA A CA 1
ATOM 664 C C . ALA A 1 85 ? -35.764 -30.387 -18.803 1.00 34.09 85 ALA A C 1
ATOM 666 O O . ALA A 1 85 ? -35.460 -30.594 -17.633 1.00 34.09 85 ALA A O 1
ATOM 667 N N . GLU A 1 86 ? -35.953 -29.158 -19.297 1.00 43.81 86 GLU A N 1
ATOM 668 C CA . GLU A 1 86 ? -36.957 -28.216 -18.776 1.00 43.81 86 GLU A CA 1
ATOM 669 C C . GLU A 1 86 ? -37.386 -28.458 -17.323 1.00 43.81 86 GLU A C 1
ATOM 671 O O . GLU A 1 86 ? -38.208 -29.329 -17.094 1.00 43.81 86 GLU A O 1
ATOM 676 N N . HIS A 1 87 ? -36.830 -27.691 -16.378 1.00 34.53 87 HIS A N 1
ATOM 677 C CA . HIS A 1 87 ? -37.453 -27.176 -15.147 1.00 34.53 87 HIS A CA 1
ATOM 678 C C . HIS A 1 87 ? -36.485 -26.140 -14.551 1.00 34.53 87 HIS A C 1
ATOM 680 O O . HIS A 1 87 ? -35.332 -26.446 -14.257 1.00 34.53 87 HIS A O 1
ATOM 686 N N . THR A 1 88 ? -36.943 -24.902 -14.378 1.00 38.09 88 THR A N 1
ATOM 687 C CA . THR A 1 88 ? -36.238 -23.861 -13.618 1.00 38.09 88 THR A CA 1
ATOM 688 C C . THR A 1 88 ? -36.150 -24.286 -12.147 1.00 38.09 88 THR A C 1
ATOM 690 O O . THR A 1 88 ? -37.202 -24.385 -11.512 1.00 38.09 88 THR A O 1
ATOM 693 N N . PRO A 1 89 ? -34.963 -24.504 -11.548 1.00 35.00 89 PRO A N 1
ATOM 694 C CA . PRO A 1 89 ? -34.872 -24.711 -10.112 1.00 35.00 89 PRO A CA 1
ATOM 695 C C . PRO A 1 89 ? -34.889 -23.343 -9.426 1.00 35.00 89 PRO A C 1
ATOM 697 O O . PRO A 1 89 ? -33.990 -22.522 -9.620 1.00 35.00 89 PRO A O 1
ATOM 700 N N . GLN A 1 90 ? -35.913 -23.098 -8.608 1.00 37.34 90 GLN A N 1
ATOM 701 C CA . GLN A 1 90 ? -35.809 -22.142 -7.509 1.00 37.34 90 GLN A CA 1
ATOM 702 C C . GLN A 1 90 ? -34.598 -22.535 -6.655 1.00 37.34 90 GLN A C 1
ATOM 704 O O . GLN A 1 90 ? -34.497 -23.674 -6.197 1.00 37.34 90 GLN A O 1
ATOM 709 N N . GLY A 1 91 ? -33.659 -21.602 -6.488 1.00 33.47 91 GLY A N 1
ATOM 710 C CA . GLY A 1 91 ? -32.495 -21.800 -5.629 1.00 33.47 91 GLY A CA 1
ATOM 711 C C . GLY A 1 91 ? -32.909 -22.016 -4.165 1.00 33.47 91 GLY A C 1
ATOM 712 O O . GLY A 1 91 ? -33.961 -21.518 -3.756 1.00 33.47 91 GLY A O 1
ATOM 713 N N . PRO A 1 92 ? -32.116 -22.755 -3.368 1.00 32.97 92 PRO A N 1
ATOM 714 C CA . PRO A 1 92 ? -32.504 -23.137 -2.016 1.00 32.97 92 PRO A CA 1
ATOM 715 C C . PRO A 1 92 ? -32.553 -21.932 -1.075 1.00 32.97 92 PRO A C 1
ATOM 717 O O . PRO A 1 92 ? -31.700 -21.046 -1.137 1.00 32.97 92 PRO A O 1
ATOM 720 N N . LEU A 1 93 ? -33.506 -21.961 -0.142 1.00 41.22 93 LEU A N 1
ATOM 721 C CA . LEU A 1 93 ? -33.503 -21.136 1.063 1.00 41.22 93 LEU A CA 1
ATOM 722 C C . LEU A 1 93 ? -32.276 -21.517 1.904 1.00 41.22 93 LEU A C 1
ATOM 724 O O . LEU A 1 93 ? -32.268 -22.542 2.586 1.00 41.22 93 LEU A O 1
ATOM 728 N N . THR A 1 94 ? -31.216 -20.718 1.829 1.00 36.03 94 THR A N 1
ATOM 729 C CA . THR A 1 94 ? -30.085 -20.823 2.752 1.00 36.03 94 THR A CA 1
ATOM 730 C C . THR A 1 94 ? -30.488 -20.240 4.095 1.00 36.03 94 THR A C 1
ATOM 732 O O . THR A 1 94 ? -30.867 -19.072 4.187 1.00 36.03 94 THR A O 1
ATOM 735 N N . GLY A 1 95 ? -30.429 -21.104 5.105 1.00 29.64 95 GLY A N 1
ATOM 736 C CA . GLY A 1 95 ? -30.799 -20.829 6.479 1.00 29.64 95 GLY A CA 1
ATOM 737 C C . GLY A 1 95 ? -30.046 -19.673 7.129 1.00 29.64 95 GLY A C 1
ATOM 738 O O . GLY A 1 95 ? -28.968 -19.244 6.721 1.00 29.64 95 GLY A O 1
ATOM 739 N N . GLU A 1 96 ? -30.692 -19.208 8.183 1.00 36.62 96 GLU A N 1
ATOM 740 C CA . GLU A 1 96 ? -30.302 -18.176 9.121 1.00 36.62 96 GLU A CA 1
ATOM 741 C C . GLU A 1 96 ? -28.933 -18.461 9.761 1.00 36.62 96 GLU A C 1
ATOM 743 O O . GLU A 1 96 ? -28.772 -19.425 10.506 1.00 36.62 96 GLU A O 1
ATOM 748 N N . THR A 1 97 ? -27.947 -17.590 9.536 1.00 30.23 97 THR A N 1
ATOM 749 C CA . THR A 1 97 ? -26.958 -17.207 10.559 1.00 30.23 97 THR A CA 1
ATOM 750 C C . THR A 1 97 ? -26.448 -15.796 10.255 1.00 30.23 97 THR A C 1
ATOM 752 O O . THR A 1 97 ? -26.183 -15.426 9.115 1.00 30.23 97 THR A O 1
ATOM 755 N N . SER A 1 98 ? -26.406 -14.994 11.309 1.00 39.97 98 SER A N 1
ATOM 756 C CA . SER A 1 98 ? -26.280 -13.543 11.366 1.00 39.97 98 SER A CA 1
ATOM 757 C C . SER A 1 98 ? -24.982 -12.965 10.772 1.00 39.97 98 SER A C 1
ATOM 759 O O . SER A 1 98 ? -23.915 -13.560 10.865 1.00 39.97 98 SER A O 1
ATOM 761 N N . THR A 1 99 ? -25.098 -11.733 10.257 1.00 36.34 99 THR A N 1
ATOM 762 C CA . THR A 1 99 ? -24.038 -10.768 9.879 1.00 36.34 99 THR A CA 1
ATOM 763 C C . THR A 1 99 ? -23.125 -11.111 8.687 1.00 36.34 99 THR A C 1
ATOM 765 O O . THR A 1 99 ? -22.151 -11.841 8.816 1.00 36.34 99 THR A O 1
ATOM 768 N N . SER A 1 100 ? -23.358 -10.474 7.530 1.00 33.25 100 SER A N 1
ATOM 769 C CA . SER A 1 100 ? -22.402 -9.561 6.859 1.00 33.25 100 SER A CA 1
ATOM 770 C C . SER A 1 100 ? -22.772 -9.326 5.384 1.00 33.25 100 SER A C 1
ATOM 772 O O . SER A 1 100 ? -23.015 -10.252 4.623 1.00 33.25 100 SER A O 1
ATOM 774 N N . HIS A 1 101 ? -22.829 -8.042 5.015 1.00 33.47 101 HIS A N 1
ATOM 775 C CA . HIS A 1 101 ? -22.780 -7.477 3.662 1.00 33.47 101 HIS A CA 1
ATOM 776 C C . HIS A 1 101 ? -23.495 -8.236 2.529 1.00 33.47 101 HIS A C 1
ATOM 778 O O . HIS A 1 101 ? -22.882 -8.947 1.735 1.00 33.47 101 HIS A O 1
ATOM 784 N N . GLY A 1 102 ? -24.780 -7.915 2.345 1.00 31.97 102 GLY A N 1
ATOM 785 C CA . GLY A 1 102 ? -25.394 -7.961 1.020 1.00 31.97 102 GLY A CA 1
ATOM 786 C C . GLY A 1 102 ? -24.583 -7.075 0.073 1.00 31.97 102 GLY A C 1
ATOM 787 O O . GLY A 1 102 ? -24.593 -5.850 0.195 1.00 31.97 102 GLY A O 1
ATOM 788 N N . GLY A 1 103 ? -23.809 -7.706 -0.809 1.00 40.00 103 GLY A N 1
ATOM 789 C CA . GLY A 1 103 ? -22.972 -7.033 -1.790 1.00 40.00 103 GLY A CA 1
ATOM 790 C C . GLY A 1 103 ? -23.832 -6.238 -2.761 1.00 40.00 103 GLY A C 1
ATOM 791 O O . GLY A 1 103 ? -24.352 -6.784 -3.730 1.00 40.00 103 GLY A O 1
ATOM 792 N N . PHE A 1 104 ? -23.975 -4.941 -2.498 1.00 37.84 104 PHE A N 1
ATOM 793 C CA . PHE A 1 104 ? -24.436 -3.976 -3.483 1.00 37.84 104 PHE A CA 1
ATOM 794 C C . PHE A 1 104 ? -23.398 -3.932 -4.606 1.00 37.84 104 PHE A C 1
ATOM 796 O O . PHE A 1 104 ? -22.350 -3.296 -4.486 1.00 37.84 104 PHE A O 1
ATOM 803 N N . VAL A 1 105 ? -23.658 -4.668 -5.683 1.00 47.12 105 VAL A N 1
ATOM 804 C CA . VAL A 1 105 ? -22.869 -4.569 -6.905 1.00 47.12 105 VAL A CA 1
ATOM 805 C C . VAL A 1 105 ? -23.358 -3.340 -7.664 1.00 47.12 105 VAL A C 1
ATOM 807 O O . VAL A 1 105 ? -24.327 -3.411 -8.414 1.00 47.12 105 VAL A O 1
ATOM 810 N N . GLY A 1 106 ? -22.728 -2.195 -7.408 1.00 43.84 106 GLY A N 1
ATOM 811 C CA . GLY A 1 106 ? -22.977 -0.975 -8.172 1.00 43.84 106 GLY A CA 1
ATOM 812 C C . GLY A 1 106 ? -22.488 -1.097 -9.619 1.00 43.84 106 GLY A C 1
ATOM 813 O O . GLY A 1 106 ? -21.680 -1.969 -9.948 1.00 43.84 106 GLY A O 1
ATOM 814 N N . ASP A 1 107 ? -22.929 -0.171 -10.474 1.00 46.75 107 ASP A N 1
ATOM 815 C CA . ASP A 1 107 ? -22.619 -0.116 -11.916 1.00 46.75 107 ASP A CA 1
ATOM 816 C C . ASP A 1 107 ? -21.111 -0.149 -12.265 1.00 46.75 107 ASP A C 1
ATOM 818 O O . ASP A 1 107 ? -20.745 -0.418 -13.409 1.00 46.75 107 ASP A O 1
ATOM 822 N N . GLY A 1 108 ? -20.220 0.058 -11.286 1.00 43.03 108 GLY A N 1
ATOM 823 C CA . GLY A 1 108 ? -18.764 -0.020 -11.440 1.00 43.03 108 GLY A CA 1
ATOM 824 C C . GLY A 1 108 ? -18.182 -1.434 -11.569 1.00 43.03 108 GLY A C 1
ATOM 825 O O . GLY A 1 108 ? -17.121 -1.593 -12.155 1.00 43.03 108 GLY A O 1
ATOM 826 N N . SER A 1 109 ? -18.864 -2.497 -11.120 1.00 55.84 109 SER A N 1
ATOM 827 C CA . SER A 1 109 ? -18.276 -3.856 -11.133 1.00 55.84 109 SER A CA 1
ATOM 828 C C . SER A 1 109 ? -18.253 -4.531 -12.512 1.00 55.84 109 SER A C 1
ATOM 830 O O . SER A 1 109 ? -17.978 -5.726 -12.619 1.00 55.84 109 SER A O 1
ATOM 832 N N . GLY A 1 110 ? -18.616 -3.809 -13.575 1.00 53.41 110 GLY A N 1
ATOM 833 C CA . GLY A 1 110 ? -18.671 -4.339 -14.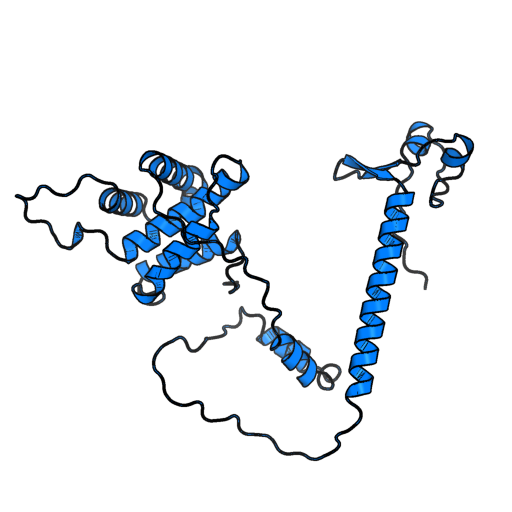937 1.00 53.41 110 GLY A CA 1
ATOM 834 C C . GLY A 1 110 ? -19.785 -5.366 -15.180 1.00 53.41 110 GLY A C 1
ATOM 835 O O . GLY A 1 110 ? -19.914 -5.843 -16.305 1.00 53.41 110 GLY A O 1
ATOM 836 N N . LEU A 1 111 ? -20.626 -5.687 -14.182 1.00 62.72 111 LEU A N 1
ATOM 837 C CA . LEU A 1 111 ? -21.745 -6.628 -14.339 1.00 62.72 111 LEU A CA 1
ATOM 838 C C . LEU A 1 111 ? -22.792 -6.129 -15.341 1.00 62.72 111 LEU A C 1
ATOM 840 O O . LEU A 1 111 ? -23.306 -6.934 -16.112 1.00 62.72 111 LEU A O 1
ATOM 844 N N . GLY A 1 112 ? -23.066 -4.820 -15.391 1.00 59.31 112 GLY A N 1
ATOM 845 C CA . GLY A 1 112 ? -23.965 -4.237 -16.395 1.00 59.31 112 GLY A CA 1
ATOM 846 C C . GLY A 1 112 ? -23.432 -4.405 -17.824 1.00 59.31 112 GLY A C 1
ATOM 847 O O . GLY A 1 112 ? -24.158 -4.814 -18.731 1.00 59.31 112 GLY A O 1
ATOM 848 N N . PHE A 1 113 ? -22.126 -4.195 -18.013 1.00 63.00 113 PHE A N 1
ATOM 849 C CA . PHE A 1 113 ? -21.447 -4.432 -19.289 1.00 63.00 113 PHE A CA 1
ATOM 850 C C . PHE A 1 113 ? -21.413 -5.924 -19.660 1.00 63.00 113 PHE A C 1
ATOM 852 O O . PHE A 1 113 ? -21.711 -6.293 -20.797 1.00 63.00 113 PHE A O 1
ATOM 859 N N . LEU A 1 114 ? -21.130 -6.804 -18.694 1.00 64.81 114 LEU A N 1
ATOM 860 C CA . LEU A 1 114 ? -21.181 -8.253 -18.890 1.00 64.81 114 LEU A CA 1
ATOM 861 C C . LEU A 1 114 ? -22.594 -8.739 -19.209 1.00 64.81 114 LEU A C 1
ATOM 863 O O . LEU A 1 114 ? -22.744 -9.624 -20.044 1.00 64.81 114 LEU A O 1
ATOM 867 N N . HIS A 1 115 ? -23.635 -8.155 -18.613 1.00 63.34 115 HIS A N 1
ATOM 868 C CA . HIS A 1 115 ? -25.017 -8.480 -18.954 1.00 63.34 115 HIS A CA 1
ATOM 869 C C . HIS A 1 115 ? -25.321 -8.135 -20.417 1.00 63.34 115 HIS A C 1
ATOM 871 O O . HIS A 1 115 ? -25.947 -8.930 -21.118 1.00 63.34 115 HIS A O 1
ATOM 877 N N . HIS A 1 116 ? -24.815 -7.005 -20.915 1.00 68.81 116 HIS A N 1
ATOM 878 C CA . HIS A 1 116 ? -24.918 -6.659 -22.332 1.00 68.81 116 HIS A CA 1
ATOM 879 C C . HIS A 1 116 ? -24.193 -7.661 -23.238 1.00 68.81 116 HIS A C 1
ATOM 881 O O . HIS A 1 116 ? -24.793 -8.147 -24.192 1.00 68.81 116 HIS A O 1
ATOM 887 N N . ILE A 1 117 ? -22.965 -8.067 -22.908 1.00 72.38 117 ILE A N 1
ATOM 888 C CA . ILE A 1 117 ? -22.238 -9.080 -23.696 1.00 72.38 117 ILE A CA 1
ATOM 889 C C . ILE A 1 117 ? -22.951 -10.439 -23.652 1.00 72.38 117 ILE A C 1
ATOM 891 O O . ILE A 1 117 ? -23.150 -11.083 -24.679 1.00 72.38 117 ILE A O 1
ATOM 895 N N . LEU A 1 118 ? -23.377 -10.880 -22.468 1.00 71.44 118 LEU A N 1
ATOM 896 C CA . LEU A 1 118 ? -24.020 -12.180 -22.260 1.00 71.44 118 LEU A CA 1
ATOM 897 C C . LEU A 1 118 ? -25.488 -12.213 -22.705 1.00 71.44 118 LEU A C 1
ATOM 899 O O . LEU A 1 118 ? -26.102 -13.280 -22.653 1.00 71.44 118 LEU A O 1
ATOM 903 N N . SER A 1 119 ? -26.063 -11.073 -23.098 1.00 70.06 119 SER A N 1
ATOM 904 C CA . SER A 1 119 ? -27.406 -11.002 -23.681 1.00 70.06 119 SER A CA 1
ATOM 905 C C . SER A 1 119 ? -27.401 -11.186 -25.203 1.00 70.06 119 SER A C 1
ATOM 907 O O . SER A 1 119 ? -28.433 -11.561 -25.762 1.00 70.06 119 SER A O 1
ATOM 909 N N . GLU A 1 120 ? -26.251 -11.045 -25.875 1.00 76.50 120 GLU A N 1
ATOM 910 C CA . GLU A 1 120 ? -26.121 -11.334 -27.306 1.00 76.50 120 GLU A CA 1
ATOM 911 C C . GLU A 1 120 ? -26.414 -12.809 -27.628 1.00 76.50 120 GLU A C 1
ATOM 913 O O . GLU A 1 120 ? -25.872 -13.730 -27.012 1.00 76.50 120 GLU A O 1
ATOM 918 N N . ALA A 1 121 ? -27.195 -13.051 -28.687 1.00 72.25 121 ALA A N 1
ATOM 919 C CA . ALA A 1 121 ? -27.625 -14.389 -29.114 1.00 72.25 121 ALA A CA 1
ATOM 920 C C . ALA A 1 121 ? -26.467 -15.385 -29.338 1.00 72.25 121 ALA A C 1
ATOM 922 O O . ALA A 1 121 ? -26.617 -16.587 -29.125 1.00 72.25 121 ALA A O 1
ATOM 923 N N . LYS A 1 122 ? -25.286 -14.887 -29.725 1.00 74.69 122 LYS A N 1
ATOM 924 C CA . LYS A 1 122 ? -24.071 -15.695 -29.926 1.00 74.69 122 LYS A CA 1
ATOM 925 C C . LYS A 1 122 ? -23.528 -16.273 -28.610 1.00 74.69 122 LYS A C 1
ATOM 927 O O . LYS A 1 122 ? -22.957 -17.365 -28.600 1.00 74.69 122 LYS A O 1
ATOM 932 N N . TRP A 1 123 ? -23.736 -15.557 -27.507 1.00 67.12 123 TRP A N 1
ATOM 933 C CA . TRP A 1 123 ? -23.233 -15.885 -26.175 1.00 67.12 123 TRP A CA 1
ATOM 934 C C . TRP A 1 123 ? -24.245 -16.657 -25.334 1.00 67.12 123 TRP A C 1
ATOM 936 O O . TRP A 1 123 ? -23.830 -17.415 -24.463 1.00 67.12 123 TRP A O 1
ATOM 946 N N . GLN A 1 124 ? -25.543 -16.571 -25.646 1.00 69.00 124 GLN A N 1
ATOM 947 C CA . GLN A 1 124 ? -26.604 -17.306 -24.940 1.00 69.00 124 GLN A CA 1
ATOM 948 C C . GLN A 1 124 ? -26.321 -18.808 -24.844 1.00 69.00 124 GLN A C 1
ATOM 950 O O . GLN A 1 124 ? -26.418 -19.397 -23.771 1.00 69.00 124 GLN A O 1
ATOM 955 N N . ARG A 1 125 ? -25.855 -19.420 -25.941 1.00 72.69 125 ARG A N 1
ATOM 956 C CA . ARG A 1 125 ? -25.525 -20.855 -25.982 1.00 72.69 125 ARG A CA 1
ATOM 957 C C . ARG A 1 125 ? -24.384 -21.252 -25.034 1.00 72.69 125 ARG A C 1
ATOM 959 O O . ARG A 1 125 ? -24.259 -22.417 -24.681 1.00 72.69 125 ARG A O 1
ATOM 966 N N . HIS A 1 126 ? -23.548 -20.296 -24.640 1.00 75.25 126 HIS A N 1
ATOM 967 C CA . HIS A 1 126 ? -22.383 -20.507 -23.782 1.00 75.25 126 HIS A CA 1
ATOM 968 C C . HIS A 1 126 ? -22.544 -19.826 -22.418 1.00 75.25 126 HIS A C 1
ATOM 970 O O . HIS A 1 126 ? -21.643 -19.927 -21.591 1.00 75.25 126 HIS A O 1
ATOM 976 N N . ARG A 1 127 ? -23.676 -19.150 -22.172 1.00 76.12 127 ARG A N 1
ATOM 977 C CA . ARG A 1 127 ? -23.903 -18.302 -21.000 1.00 76.12 127 ARG A CA 1
ATOM 978 C C . ARG A 1 127 ? -23.718 -19.084 -19.708 1.00 76.12 127 ARG A C 1
ATOM 980 O O . ARG A 1 127 ? -22.942 -18.653 -18.868 1.00 76.12 127 ARG A O 1
ATOM 987 N N . THR A 1 128 ? -24.359 -20.244 -19.578 1.00 77.19 128 THR A N 1
ATOM 988 C CA . THR A 1 128 ? -24.271 -21.090 -18.377 1.00 77.19 128 THR A CA 1
ATOM 989 C C . THR A 1 128 ? -22.837 -21.529 -18.110 1.00 77.19 128 THR A C 1
ATOM 991 O O . THR A 1 128 ? -22.330 -21.327 -17.018 1.00 77.19 128 THR A O 1
ATOM 994 N N . ARG A 1 129 ? -22.131 -21.993 -19.147 1.00 78.44 129 ARG A N 1
ATOM 995 C CA . ARG A 1 129 ? -20.725 -22.407 -19.049 1.00 78.44 129 ARG A CA 1
ATOM 996 C C . ARG A 1 129 ? -19.794 -21.252 -18.680 1.00 78.44 129 ARG A C 1
ATOM 998 O O . ARG A 1 129 ? -18.850 -21.446 -17.928 1.00 78.44 129 ARG A O 1
ATOM 1005 N N . ILE A 1 130 ? -20.024 -20.061 -19.227 1.00 74.81 130 ILE A N 1
ATOM 1006 C CA . ILE A 1 130 ? -19.232 -18.869 -18.900 1.00 74.81 130 ILE A CA 1
ATOM 1007 C C . ILE A 1 130 ? -19.500 -18.445 -17.458 1.00 74.81 130 ILE A C 1
ATOM 1009 O O . ILE A 1 130 ? -18.557 -18.136 -16.741 1.00 74.81 130 ILE A O 1
ATOM 1013 N N . LEU A 1 131 ? -20.760 -18.462 -17.019 1.00 76.00 131 LEU A N 1
ATOM 1014 C CA . LEU A 1 131 ? -21.123 -18.161 -15.636 1.00 76.00 131 LEU A CA 1
ATOM 1015 C C . LEU A 1 131 ? -20.524 -19.182 -14.666 1.00 76.00 131 LEU A C 1
ATOM 1017 O O . LEU A 1 131 ? -19.966 -18.773 -13.658 1.00 76.00 131 LEU A O 1
ATOM 1021 N N . GLU A 1 132 ? -20.552 -20.472 -14.996 1.00 76.56 132 GLU A N 1
ATOM 1022 C CA . GLU A 1 132 ? -19.882 -21.527 -14.228 1.00 76.56 132 GLU A CA 1
ATOM 1023 C C . GLU A 1 132 ? -18.368 -21.312 -14.178 1.00 76.56 132 GLU A C 1
ATOM 1025 O O . GLU A 1 132 ? -17.787 -21.390 -13.108 1.00 76.56 132 GLU A O 1
ATOM 1030 N N . GLN A 1 133 ? -17.723 -20.958 -15.293 1.00 71.94 133 GLN A N 1
ATOM 1031 C CA . GLN A 1 133 ? -16.282 -20.669 -15.325 1.00 71.94 133 GLN A CA 1
ATOM 1032 C C . GLN A 1 133 ? -15.893 -19.386 -14.580 1.00 71.94 133 GLN A C 1
ATOM 1034 O O . GLN A 1 133 ? -14.780 -19.287 -14.075 1.00 71.94 133 GLN A O 1
ATOM 1039 N N . LEU A 1 134 ? -16.773 -18.386 -14.538 1.00 64.31 134 LEU A N 1
ATOM 1040 C CA . LEU A 1 134 ? -16.568 -17.163 -13.758 1.00 64.31 134 LEU A CA 1
ATOM 1041 C C . LEU A 1 134 ? -16.845 -17.393 -12.267 1.00 64.31 134 LEU A C 1
ATOM 1043 O O . LEU A 1 134 ? -16.193 -16.773 -11.425 1.00 64.31 134 LEU A O 1
ATOM 1047 N N . ALA A 1 135 ? -17.800 -18.272 -11.950 1.00 68.75 135 ALA A N 1
ATOM 1048 C CA . ALA A 1 135 ? -18.078 -18.736 -10.596 1.00 68.75 135 ALA A CA 1
ATOM 1049 C C . ALA A 1 135 ? -16.934 -19.609 -10.066 1.00 68.75 135 ALA A C 1
ATOM 1051 O O . ALA A 1 135 ? -16.565 -19.486 -8.897 1.00 68.75 135 ALA A O 1
ATOM 1052 N N . ASP A 1 136 ? -16.321 -20.409 -10.941 1.00 61.34 136 ASP A N 1
ATOM 1053 C CA . ASP A 1 136 ? -15.098 -21.172 -10.701 1.00 61.34 136 ASP A CA 1
ATOM 1054 C C . ASP A 1 136 ? -13.888 -20.223 -10.729 1.00 61.34 136 ASP A C 1
ATOM 1056 O O . ASP A 1 136 ? -13.004 -20.254 -11.587 1.00 61.34 136 ASP A O 1
ATOM 1060 N N . ARG A 1 137 ? -13.906 -19.270 -9.793 1.00 53.59 137 ARG A N 1
ATOM 1061 C CA . ARG A 1 137 ? -12.866 -18.267 -9.607 1.00 53.59 137 ARG A CA 1
ATOM 1062 C C . ARG A 1 137 ? -11.592 -19.043 -9.274 1.00 53.59 137 ARG A C 1
ATOM 1064 O O . ARG A 1 137 ? -11.554 -19.649 -8.199 1.00 53.59 137 ARG A O 1
ATOM 1071 N N . PRO A 1 138 ? -10.538 -19.039 -10.120 1.00 48.00 138 PRO A N 1
ATOM 1072 C CA . PRO A 1 138 ? -9.275 -19.619 -9.706 1.00 48.00 138 PRO A CA 1
ATOM 1073 C C . PRO A 1 138 ? -8.885 -18.878 -8.435 1.00 48.00 138 PRO A C 1
ATOM 1075 O O . PRO A 1 138 ? -8.678 -17.660 -8.464 1.00 48.00 138 PRO A O 1
ATOM 1078 N N . GLN A 1 139 ? -8.864 -19.587 -7.305 1.00 50.84 139 GLN A N 1
ATOM 1079 C CA . GLN A 1 139 ? -8.295 -19.042 -6.091 1.00 50.84 139 GLN A CA 1
ATOM 1080 C C . GLN A 1 139 ? -6.839 -18.768 -6.437 1.00 50.84 139 GLN A C 1
ATOM 1082 O O . GLN A 1 139 ? -6.018 -19.684 -6.478 1.00 50.84 139 GLN A O 1
ATOM 1087 N N . MET A 1 140 ? -6.522 -17.515 -6.783 1.00 47.59 140 MET A N 1
ATOM 1088 C CA . MET A 1 140 ? -5.136 -17.086 -6.829 1.00 47.59 140 MET A CA 1
ATOM 1089 C C . MET A 1 140 ? -4.581 -17.484 -5.477 1.00 47.59 140 MET A C 1
ATOM 1091 O O . MET A 1 140 ? -5.121 -17.042 -4.461 1.00 47.59 140 MET A O 1
ATOM 1095 N N . ALA A 1 141 ? -3.582 -18.369 -5.481 1.00 44.28 141 ALA A N 1
ATOM 1096 C CA . ALA A 1 141 ? -2.903 -18.792 -4.276 1.00 44.28 141 ALA A CA 1
ATOM 1097 C C . ALA A 1 141 ? -2.427 -17.519 -3.573 1.00 44.28 141 ALA A C 1
ATOM 1099 O O . ALA A 1 141 ? -1.435 -16.900 -3.964 1.00 44.28 141 ALA A O 1
ATOM 1100 N N . ARG A 1 142 ? -3.207 -17.064 -2.589 1.00 53.31 142 ARG A N 1
ATOM 1101 C CA . ARG A 1 142 ? -2.788 -16.028 -1.665 1.00 53.31 142 ARG A CA 1
ATOM 1102 C C . ARG A 1 142 ? -1.678 -16.707 -0.896 1.00 53.31 142 ARG A C 1
ATOM 1104 O O . ARG A 1 142 ? -1.964 -17.535 -0.040 1.00 53.31 142 ARG A O 1
ATOM 1111 N N . ASN A 1 143 ? -0.427 -16.424 -1.251 1.00 52.94 143 ASN A N 1
ATOM 1112 C CA . ASN A 1 143 ? 0.681 -16.757 -0.369 1.00 52.94 143 ASN A CA 1
ATOM 1113 C C . ASN A 1 143 ? 0.308 -16.150 0.988 1.00 52.94 143 ASN A C 1
ATOM 1115 O O . ASN A 1 143 ? 0.109 -14.930 1.035 1.00 52.94 143 ASN A O 1
ATOM 1119 N N . PRO A 1 144 ? 0.100 -16.961 2.038 1.00 64.38 144 PRO A N 1
ATOM 1120 C CA . PRO A 1 144 ? -0.340 -16.445 3.318 1.00 64.38 144 PRO A CA 1
ATOM 1121 C C . PRO A 1 144 ? 0.850 -15.704 3.919 1.00 64.38 144 PRO A C 1
ATOM 1123 O O . PRO A 1 144 ? 1.724 -16.289 4.550 1.00 64.38 144 PRO A O 1
ATOM 1126 N N . ILE A 1 145 ? 0.935 -14.411 3.626 1.00 78.56 145 ILE A N 1
ATOM 1127 C CA . ILE A 1 145 ? 1.863 -13.512 4.292 1.00 78.56 145 ILE A CA 1
ATOM 1128 C C . ILE A 1 145 ? 1.341 -13.391 5.720 1.00 78.56 145 ILE A C 1
ATOM 1130 O O . ILE A 1 145 ? 0.182 -13.024 5.925 1.00 78.56 145 ILE A O 1
ATOM 1134 N N . SER A 1 146 ? 2.174 -13.761 6.689 1.00 85.81 146 SER A N 1
ATOM 1135 C CA . SER A 1 146 ? 1.845 -13.630 8.104 1.00 85.81 146 SER A CA 1
ATOM 1136 C C . SER A 1 146 ? 1.623 -12.157 8.467 1.00 85.81 146 SER A C 1
ATOM 1138 O O . SER A 1 146 ? 2.273 -11.286 7.879 1.00 85.81 146 SER A O 1
ATOM 1140 N N . PRO A 1 147 ? 0.724 -11.859 9.421 1.00 91.88 147 PRO A N 1
ATOM 1141 C CA . PRO A 1 147 ? 0.601 -10.510 9.959 1.00 91.88 147 PRO A CA 1
ATOM 1142 C C . PRO A 1 147 ? 1.942 -10.060 10.549 1.00 91.88 147 PRO A C 1
ATOM 1144 O O . PRO A 1 147 ? 2.619 -10.847 11.210 1.00 91.88 147 PRO A O 1
ATOM 1147 N N . ASN A 1 148 ? 2.323 -8.811 10.286 1.00 92.81 148 ASN A N 1
ATOM 1148 C CA . ASN A 1 148 ? 3.497 -8.211 10.915 1.00 92.81 148 ASN A CA 1
ATOM 1149 C C . ASN A 1 148 ? 3.126 -7.707 12.314 1.00 92.81 148 ASN A C 1
ATOM 1151 O O . ASN A 1 148 ? 2.029 -7.177 12.510 1.00 92.81 148 ASN A O 1
ATOM 1155 N N . ASP A 1 149 ? 4.067 -7.803 13.247 1.00 94.38 149 ASP A N 1
ATOM 1156 C CA . ASP A 1 149 ? 3.981 -7.102 14.526 1.00 94.38 149 ASP A CA 1
ATOM 1157 C C . ASP A 1 149 ? 4.133 -5.587 14.333 1.00 94.38 149 ASP A C 1
ATOM 1159 O O . ASP A 1 149 ? 4.548 -5.109 13.274 1.00 94.38 149 ASP A O 1
ATOM 1163 N N . LEU A 1 150 ? 3.810 -4.810 15.369 1.00 94.44 150 LEU A N 1
ATOM 1164 C CA . LEU A 1 150 ? 4.104 -3.379 15.358 1.00 94.44 150 LEU A CA 1
ATOM 1165 C C . LEU A 1 150 ? 5.626 -3.159 15.253 1.00 94.44 150 LEU A C 1
ATOM 1167 O O . LEU A 1 150 ? 6.382 -3.785 16.002 1.00 94.44 150 LEU A O 1
ATOM 1171 N N . PRO A 1 151 ? 6.091 -2.274 14.351 1.00 95.44 151 PRO A N 1
ATOM 1172 C CA . PRO A 1 151 ? 7.513 -2.002 14.189 1.00 95.44 151 PRO A CA 1
ATOM 1173 C C . PRO A 1 151 ? 8.101 -1.344 15.441 1.00 95.44 151 PRO A C 1
ATOM 1175 O O . PRO A 1 151 ? 7.378 -0.766 16.259 1.00 95.44 151 PRO A O 1
ATOM 1178 N N . SER A 1 152 ? 9.430 -1.393 15.565 1.00 95.31 152 SER A N 1
ATOM 1179 C CA . SER A 1 152 ? 10.153 -0.643 16.602 1.00 95.31 152 SER A CA 1
ATOM 1180 C C . SER A 1 152 ? 9.869 0.860 16.491 1.00 95.31 152 SER A C 1
ATOM 1182 O O . SER A 1 152 ? 9.567 1.341 15.402 1.00 95.31 152 SER A O 1
ATOM 1184 N N . LEU A 1 153 ? 10.010 1.615 17.588 1.00 95.44 153 LEU A N 1
ATOM 1185 C CA . LEU A 1 153 ? 9.751 3.064 17.593 1.00 95.44 153 LEU A CA 1
ATOM 1186 C C . LEU A 1 153 ? 10.505 3.795 16.470 1.00 95.44 153 LEU A C 1
ATOM 1188 O O . LEU A 1 153 ? 9.910 4.577 15.740 1.00 95.44 153 LEU A O 1
ATOM 1192 N N . HIS A 1 154 ? 11.787 3.475 16.286 1.00 95.06 154 HIS A N 1
ATOM 1193 C CA . HIS A 1 154 ? 12.615 4.086 15.249 1.00 95.06 154 HIS A CA 1
ATOM 1194 C C . HIS A 1 154 ? 12.089 3.802 13.832 1.00 95.06 154 HIS A C 1
ATOM 1196 O O . HIS A 1 154 ? 11.940 4.711 13.021 1.00 95.06 154 HIS A O 1
ATOM 1202 N N . GLU A 1 155 ? 11.747 2.546 13.535 1.00 94.56 155 GLU A N 1
ATOM 1203 C CA . GLU A 1 155 ? 11.180 2.173 12.231 1.00 94.56 155 GLU A CA 1
ATOM 1204 C C . GLU A 1 155 ? 9.781 2.785 12.024 1.00 94.56 155 GLU A C 1
ATOM 1206 O O . GLU A 1 155 ? 9.424 3.196 10.919 1.00 94.56 155 GLU A O 1
ATOM 1211 N N . ALA A 1 156 ? 8.997 2.899 13.096 1.00 96.44 156 ALA A N 1
ATOM 1212 C CA . ALA A 1 156 ? 7.686 3.531 13.083 1.00 96.44 156 ALA A CA 1
ATOM 1213 C C . ALA A 1 156 ? 7.780 5.032 12.739 1.00 96.44 156 ALA A C 1
ATOM 1215 O O . ALA A 1 156 ? 6.989 5.525 11.929 1.00 96.44 156 ALA A O 1
ATOM 1216 N N . GLU A 1 157 ? 8.766 5.747 13.292 1.00 96.19 157 GLU A N 1
ATOM 1217 C CA . GLU A 1 157 ? 9.067 7.147 12.956 1.00 96.19 157 GLU A CA 1
ATOM 1218 C C . GLU A 1 157 ? 9.457 7.297 11.481 1.00 96.19 157 GLU A C 1
ATOM 1220 O O . GLU A 1 157 ? 8.912 8.149 10.774 1.00 96.19 157 GLU A O 1
ATOM 1225 N N . GLU A 1 158 ? 10.325 6.415 10.975 1.00 95.75 158 GLU A N 1
ATOM 1226 C CA . GLU A 1 158 ? 10.708 6.401 9.562 1.00 95.75 158 GLU A CA 1
ATOM 1227 C C . GLU A 1 158 ? 9.511 6.150 8.629 1.00 95.75 158 GLU A C 1
ATOM 1229 O O . GLU A 1 158 ? 9.406 6.742 7.546 1.00 95.75 158 GLU A O 1
ATOM 1234 N N . PHE A 1 159 ? 8.591 5.263 9.018 1.00 96.00 159 PHE A N 1
ATOM 1235 C CA . PHE A 1 159 ? 7.354 5.039 8.274 1.00 96.00 159 PHE A CA 1
ATOM 1236 C C . PHE A 1 159 ? 6.456 6.260 8.291 1.00 96.00 159 PHE A C 1
ATOM 1238 O O . PHE A 1 159 ? 5.871 6.594 7.256 1.00 96.00 159 PHE A O 1
ATOM 1245 N N . LEU A 1 160 ? 6.351 6.934 9.426 1.00 95.62 160 LEU A N 1
ATOM 1246 C CA . LEU A 1 160 ? 5.518 8.112 9.561 1.00 95.62 160 LEU A CA 1
ATOM 1247 C C . LEU A 1 160 ? 6.045 9.269 8.699 1.00 95.62 160 LEU A C 1
ATOM 1249 O O . LEU A 1 160 ? 5.288 9.878 7.937 1.00 95.62 160 LEU A O 1
ATOM 1253 N N . GLU A 1 161 ? 7.354 9.515 8.733 1.00 95.12 161 GLU A N 1
ATOM 1254 C CA . GLU A 1 161 ? 8.005 10.517 7.890 1.00 95.12 161 GLU A CA 1
ATOM 1255 C C . GLU A 1 161 ? 7.828 10.198 6.398 1.00 95.12 161 GLU A C 1
ATOM 1257 O O . GLU A 1 161 ? 7.407 11.053 5.609 1.00 95.12 161 GLU A O 1
ATOM 1262 N N . ASN A 1 162 ? 8.072 8.948 5.995 1.00 94.56 162 ASN A N 1
ATOM 1263 C CA . ASN A 1 162 ? 7.908 8.525 4.605 1.00 94.56 162 ASN A CA 1
ATOM 1264 C C . ASN A 1 162 ? 6.438 8.599 4.140 1.00 94.56 162 ASN A C 1
ATOM 1266 O O . ASN A 1 162 ? 6.172 8.974 2.995 1.00 94.56 162 ASN A O 1
ATOM 1270 N N . TYR A 1 163 ? 5.469 8.317 5.019 1.00 94.50 163 TYR A N 1
ATOM 1271 C CA . TYR A 1 163 ? 4.048 8.492 4.715 1.00 94.50 163 TYR A CA 1
ATOM 1272 C C . TYR A 1 163 ? 3.729 9.957 4.413 1.00 94.50 163 TYR A C 1
ATOM 1274 O O . TYR A 1 163 ? 3.139 10.273 3.373 1.00 94.50 163 TYR A O 1
ATOM 1282 N N . PHE A 1 164 ? 4.162 10.862 5.291 1.00 94.19 164 PHE A N 1
ATOM 1283 C CA . PHE A 1 164 ? 3.872 12.280 5.142 1.00 94.19 164 PHE A CA 1
ATOM 1284 C C . PHE A 1 164 ? 4.562 12.924 3.943 1.00 94.19 164 PHE A C 1
ATOM 1286 O O . PHE A 1 164 ? 3.973 13.785 3.296 1.00 94.19 164 PHE A O 1
ATOM 1293 N N . THR A 1 165 ? 5.784 12.507 3.626 1.00 92.06 165 THR A N 1
ATOM 1294 C CA . THR A 1 165 ? 6.562 13.080 2.519 1.00 92.06 165 THR A CA 1
ATOM 1295 C C . THR A 1 165 ? 6.153 12.539 1.152 1.00 92.06 165 THR A C 1
ATOM 1297 O O . THR A 1 165 ? 6.286 13.251 0.160 1.00 92.06 165 THR A O 1
ATOM 1300 N N . ARG A 1 166 ? 5.648 11.299 1.059 1.00 88.06 166 ARG A N 1
ATOM 1301 C CA . ARG A 1 166 ? 5.363 10.656 -0.241 1.00 88.06 166 ARG A CA 1
ATOM 1302 C C . ARG A 1 166 ? 3.893 10.429 -0.551 1.00 88.06 166 ARG A C 1
ATOM 1304 O O . ARG A 1 166 ? 3.518 10.418 -1.722 1.00 88.06 166 ARG A O 1
ATOM 1311 N N . PHE A 1 167 ? 3.067 10.192 0.460 1.00 86.50 167 PHE A N 1
ATOM 1312 C CA . PHE A 1 167 ? 1.683 9.763 0.253 1.00 86.50 167 PHE A CA 1
ATOM 1313 C C . PHE A 1 167 ? 0.685 10.837 0.656 1.00 86.50 167 PHE A C 1
ATOM 1315 O O . PHE A 1 167 ? -0.239 11.112 -0.115 1.00 86.50 167 PHE A O 1
ATOM 1322 N N . HIS A 1 168 ? 0.902 11.456 1.819 1.00 83.88 168 HIS A N 1
ATOM 1323 C CA . HIS A 1 168 ? -0.007 12.443 2.397 1.00 83.88 168 HIS A CA 1
ATOM 1324 C C . HIS A 1 168 ? -0.169 13.678 1.509 1.00 83.88 168 HIS A C 1
ATOM 1326 O O . HIS A 1 168 ? -1.298 14.074 1.264 1.00 83.88 168 HIS A O 1
ATOM 1332 N N . ILE A 1 169 ? 0.917 14.195 0.917 1.00 81.75 169 ILE A N 1
ATOM 1333 C CA . ILE A 1 169 ? 0.910 15.402 0.058 1.00 81.75 169 ILE A CA 1
ATOM 1334 C C . ILE A 1 169 ? -0.121 15.321 -1.077 1.00 81.75 169 ILE A C 1
ATOM 1336 O O . ILE A 1 169 ? -0.745 16.317 -1.428 1.00 81.75 169 ILE A O 1
ATOM 1340 N N . HIS A 1 170 ? -0.313 14.135 -1.654 1.00 70.62 170 HIS A N 1
ATOM 1341 C CA . HIS A 1 170 ? -1.238 13.940 -2.770 1.00 70.62 170 HIS A CA 1
ATOM 1342 C C . HIS A 1 170 ? -2.638 13.482 -2.327 1.00 70.62 170 HIS A C 1
ATOM 1344 O O . HIS A 1 170 ? -3.558 13.488 -3.139 1.00 70.62 170 HIS A O 1
ATOM 1350 N N . HIS A 1 171 ? -2.803 13.051 -1.071 1.00 69.88 171 HIS A N 1
ATOM 1351 C CA . HIS A 1 171 ? -4.016 12.383 -0.587 1.00 69.88 171 HIS A CA 1
ATOM 1352 C C . HIS A 1 171 ? -4.273 12.712 0.894 1.00 69.88 171 HIS A C 1
ATOM 1354 O O . HIS A 1 171 ? -4.274 11.830 1.755 1.00 69.88 171 HIS A O 1
ATOM 1360 N N . THR A 1 172 ? -4.484 13.991 1.205 1.00 78.81 172 THR A N 1
ATOM 1361 C CA . THR A 1 172 ? -4.729 14.489 2.569 1.00 78.81 172 THR A CA 1
ATOM 1362 C C . THR A 1 172 ? -6.163 14.207 3.038 1.00 78.81 172 THR A C 1
ATOM 1364 O O . THR A 1 172 ? -6.932 15.131 3.290 1.00 78.81 172 THR A O 1
ATOM 1367 N N . PHE A 1 173 ? -6.569 12.939 3.125 1.00 87.38 173 PHE A N 1
ATOM 1368 C CA . PHE A 1 173 ? -7.880 12.577 3.692 1.00 87.38 173 PHE A CA 1
ATOM 1369 C C . PHE A 1 173 ? -7.816 12.278 5.199 1.00 87.38 173 PHE A C 1
ATOM 1371 O O . PHE A 1 173 ? -8.848 12.256 5.862 1.00 87.38 173 PHE A O 1
ATOM 1378 N N . LEU A 1 174 ? -6.611 12.090 5.748 1.00 88.31 174 LEU A N 1
ATOM 1379 C CA . LEU A 1 174 ? -6.339 12.092 7.188 1.00 88.31 174 LEU A CA 1
ATOM 1380 C C . LEU A 1 174 ? -5.629 13.391 7.562 1.00 88.31 174 LEU A C 1
ATOM 1382 O O . LEU A 1 174 ? -4.691 13.787 6.862 1.00 88.31 174 LEU A O 1
ATOM 1386 N N . MET A 1 175 ? -6.014 14.032 8.664 1.00 90.12 175 MET A N 1
ATOM 1387 C CA . MET A 1 175 ? -5.264 15.183 9.165 1.00 90.12 175 MET A CA 1
ATOM 1388 C C . MET A 1 175 ? -3.930 14.723 9.746 1.00 90.12 175 MET A C 1
ATOM 1390 O O . MET A 1 175 ? -3.828 13.669 10.369 1.00 90.12 175 MET A O 1
ATOM 1394 N N . ARG A 1 176 ? -2.879 15.519 9.527 1.00 92.00 176 ARG A N 1
ATOM 1395 C CA . ARG A 1 176 ? -1.541 15.212 10.054 1.00 92.00 176 ARG A CA 1
ATOM 1396 C C . ARG A 1 176 ? -1.559 15.100 11.580 1.00 92.00 176 ARG A C 1
ATOM 1398 O O . ARG A 1 176 ? -0.918 14.204 12.119 1.00 92.00 176 ARG A O 1
ATOM 1405 N N . GLU A 1 177 ? -2.292 15.987 12.244 1.00 92.00 177 GLU A N 1
ATOM 1406 C CA . GLU A 1 177 ? -2.447 15.998 13.699 1.00 92.00 177 GLU A CA 1
ATOM 1407 C C . GLU A 1 177 ? -3.121 14.721 14.217 1.00 92.00 177 GLU A C 1
ATOM 1409 O O . GLU A 1 177 ? -2.632 14.130 15.173 1.00 92.00 177 GLU A O 1
ATOM 1414 N N . ASP A 1 178 ? -4.147 14.218 13.524 1.00 90.94 178 ASP A N 1
ATOM 1415 C CA . ASP A 1 178 ? -4.817 12.963 13.887 1.00 90.94 178 ASP A CA 1
ATOM 1416 C C . ASP A 1 178 ? -3.876 11.761 13.791 1.00 90.94 178 ASP A C 1
ATOM 1418 O O . ASP A 1 178 ? -3.850 10.904 14.667 1.00 90.94 178 ASP A O 1
ATOM 1422 N N . VAL A 1 179 ? -3.069 11.680 12.731 1.00 93.62 179 VAL A N 1
ATOM 1423 C CA . VAL A 1 179 ? -2.117 10.569 12.584 1.00 93.62 179 VAL A CA 1
ATOM 1424 C C . VAL A 1 179 ? -1.025 10.649 13.656 1.00 93.62 179 VAL A C 1
ATOM 1426 O O . VAL A 1 179 ? -0.624 9.619 14.194 1.00 93.62 179 VAL A O 1
ATOM 1429 N N . LEU A 1 180 ? -0.569 11.857 14.002 1.00 94.50 180 LEU A N 1
ATOM 1430 C CA . LEU A 1 180 ? 0.400 12.068 15.081 1.00 94.50 180 LEU A CA 1
ATOM 1431 C C . LEU A 1 180 ? -0.189 11.746 16.460 1.00 94.50 180 LEU A C 1
ATOM 1433 O O . LEU A 1 180 ? 0.497 11.140 17.278 1.00 94.50 180 LEU A O 1
ATOM 1437 N N . SER A 1 181 ? -1.449 12.100 16.721 1.00 93.12 181 SER A N 1
ATOM 1438 C CA . SER A 1 181 ? -2.111 11.766 17.985 1.00 93.12 181 SER A CA 1
ATOM 1439 C C . SER A 1 181 ? -2.300 10.255 18.128 1.00 93.12 181 SER A C 1
ATOM 1441 O O . SER A 1 181 ? -1.964 9.705 19.174 1.00 93.12 181 SER A O 1
ATOM 1443 N N . ILE A 1 182 ? -2.70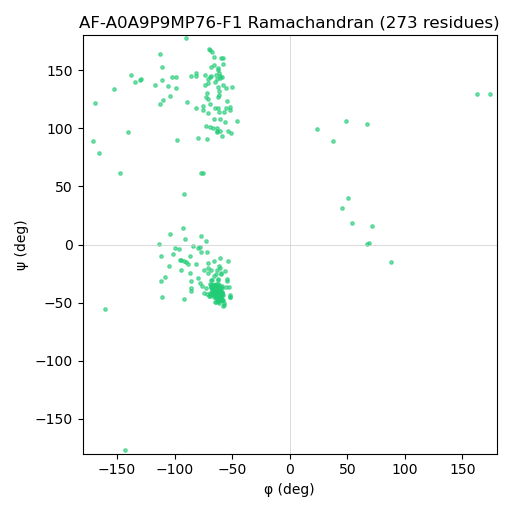9 9.564 17.055 1.00 94.25 182 ILE A N 1
ATOM 1444 C CA . ILE A 1 182 ? -2.762 8.094 16.994 1.00 94.25 182 ILE A CA 1
ATOM 1445 C C . ILE A 1 182 ? -1.380 7.490 17.275 1.00 94.25 182 ILE A C 1
ATOM 1447 O O . ILE A 1 182 ? -1.263 6.579 18.093 1.00 94.25 182 ILE A O 1
ATOM 1451 N N . PHE A 1 183 ? -0.331 8.000 16.623 1.00 95.31 183 PHE A N 1
ATOM 1452 C CA . PHE A 1 183 ? 1.038 7.526 16.829 1.00 95.31 183 PHE A CA 1
ATOM 1453 C C . PHE A 1 183 ? 1.461 7.676 18.294 1.00 95.31 183 PHE A C 1
ATOM 1455 O O . PHE A 1 183 ? 1.920 6.710 18.897 1.00 95.31 183 PHE A O 1
ATOM 1462 N N . ASN A 1 184 ? 1.232 8.847 18.891 1.00 93.38 184 ASN A N 1
ATOM 1463 C CA . ASN A 1 184 ? 1.578 9.119 20.284 1.00 93.38 184 ASN A CA 1
ATOM 1464 C C . ASN A 1 184 ? 0.773 8.274 21.275 1.00 93.38 184 ASN A C 1
ATOM 1466 O O . ASN A 1 184 ? 1.327 7.860 22.284 1.00 93.38 184 ASN A O 1
ATOM 1470 N N . ARG A 1 185 ? -0.497 7.954 21.003 1.00 92.19 185 ARG A N 1
ATOM 1471 C CA . ARG A 1 185 ? -1.252 7.019 21.856 1.00 92.19 185 ARG A CA 1
ATOM 1472 C C . ARG A 1 185 ? -0.643 5.615 21.849 1.00 92.19 185 ARG A C 1
ATOM 1474 O O . ARG A 1 185 ? -0.663 4.937 22.869 1.00 92.19 185 ARG A O 1
ATOM 1481 N N . ILE A 1 186 ? -0.123 5.166 20.704 1.00 93.44 186 ILE A N 1
ATOM 1482 C CA . ILE A 1 186 ? 0.380 3.793 20.518 1.00 93.44 186 ILE A CA 1
ATOM 1483 C C . ILE A 1 186 ? 1.840 3.642 20.961 1.00 93.44 186 ILE A C 1
ATOM 1485 O O . ILE A 1 186 ? 2.194 2.625 21.551 1.00 93.44 186 ILE A O 1
ATOM 1489 N N . TYR A 1 187 ? 2.676 4.634 20.662 1.00 93.94 187 TYR A N 1
ATOM 1490 C CA . TYR A 1 187 ? 4.127 4.602 20.862 1.00 93.94 187 TYR A CA 1
ATOM 1491 C C . TYR A 1 187 ? 4.627 5.556 21.950 1.00 93.94 187 TYR A C 1
ATOM 1493 O O . TYR A 1 187 ? 5.803 5.510 22.313 1.00 93.94 187 TYR A O 1
ATOM 1501 N N . GLY A 1 188 ? 3.765 6.443 22.446 1.00 88.38 188 GLY A N 1
ATOM 1502 C CA . GLY A 1 188 ? 4.117 7.396 23.487 1.00 88.38 188 GLY A CA 1
ATOM 1503 C C . GLY A 1 188 ? 4.344 6.732 24.845 1.00 88.38 188 GLY A C 1
ATOM 1504 O O . GLY A 1 188 ? 4.031 5.555 25.046 1.00 88.38 188 GLY A O 1
ATOM 1505 N N . PRO A 1 189 ? 4.909 7.488 25.799 1.00 82.62 189 PRO A N 1
ATOM 1506 C CA . PRO A 1 189 ? 5.115 6.991 27.147 1.00 82.62 189 PRO A CA 1
ATOM 1507 C C . PRO A 1 189 ? 3.770 6.619 27.792 1.00 82.62 189 PRO A C 1
ATOM 1509 O O . PRO A 1 189 ? 2.770 7.305 27.556 1.00 82.62 189 PRO A O 1
ATOM 1512 N N . PRO A 1 190 ? 3.729 5.561 28.621 1.00 74.69 190 PRO A N 1
ATOM 1513 C CA . PRO A 1 190 ? 2.516 5.200 29.339 1.00 74.69 190 PRO A CA 1
ATOM 1514 C C . PRO A 1 190 ? 2.057 6.369 30.223 1.00 74.69 190 PRO A C 1
ATOM 1516 O O . PRO A 1 190 ? 2.902 7.086 30.774 1.00 74.69 190 PRO A O 1
ATOM 1519 N N . PRO A 1 191 ? 0.736 6.578 30.368 1.00 70.75 191 PRO A N 1
ATOM 1520 C CA . PRO A 1 191 ? 0.221 7.661 31.186 1.00 70.75 191 PRO A CA 1
ATOM 1521 C C . PRO A 1 191 ? 0.690 7.498 32.641 1.00 70.75 191 PRO A C 1
ATOM 1523 O O . PRO A 1 191 ? 0.786 6.370 33.137 1.00 70.75 191 PRO A O 1
ATOM 1526 N N . PRO A 1 192 ? 0.996 8.604 33.342 1.00 74.25 192 PRO A N 1
ATOM 1527 C CA . PRO A 1 192 ? 1.364 8.550 34.748 1.00 74.25 192 PRO A CA 1
ATOM 1528 C C . PRO A 1 192 ? 0.201 7.969 35.558 1.00 74.25 192 PRO A C 1
ATOM 1530 O O . PRO A 1 192 ? -0.931 8.441 35.466 1.00 74.25 192 PRO A O 1
ATOM 1533 N N . SER A 1 193 ? 0.499 6.961 36.378 1.00 67.00 193 SER A N 1
ATOM 1534 C CA . SER A 1 193 ? -0.468 6.198 37.181 1.00 67.00 193 SER A CA 1
ATOM 1535 C C . SER A 1 193 ? -1.269 7.029 38.195 1.00 67.00 193 SER A C 1
ATOM 1537 O O . SER A 1 193 ? -2.270 6.541 38.710 1.00 67.00 193 SER A O 1
ATOM 1539 N N . ASP A 1 194 ? -0.870 8.281 38.439 1.00 69.44 194 ASP A N 1
ATOM 1540 C CA . ASP A 1 194 ? -1.497 9.196 39.401 1.00 69.44 194 ASP A CA 1
ATOM 1541 C C . ASP A 1 194 ? -2.453 10.218 38.747 1.00 69.44 194 ASP A C 1
ATOM 1543 O O . ASP A 1 194 ? -3.088 11.016 39.439 1.00 69.44 194 ASP A O 1
ATOM 1547 N N . GLY A 1 195 ? -2.569 10.217 37.413 1.00 62.84 195 GLY A N 1
ATOM 1548 C CA . GLY A 1 195 ? -3.464 11.098 36.661 1.00 62.84 195 GLY A CA 1
ATOM 1549 C C . GLY A 1 195 ? -4.771 10.412 36.256 1.00 62.84 195 GLY A C 1
ATOM 1550 O O . GLY A 1 195 ? -4.785 9.237 35.892 1.00 62.84 195 GLY A O 1
ATOM 1551 N N . MET A 1 196 ? -5.878 11.165 36.259 1.00 60.44 196 MET A N 1
ATOM 1552 C CA . MET A 1 196 ? -7.148 10.755 35.646 1.00 60.44 196 MET A CA 1
ATOM 1553 C C . MET A 1 196 ? -6.913 10.496 34.148 1.00 60.44 196 MET A C 1
ATOM 1555 O O . MET A 1 196 ? -6.936 11.425 33.346 1.00 60.44 196 MET A O 1
ATOM 1559 N N . THR A 1 197 ? -6.637 9.246 33.775 1.00 63.12 197 THR A N 1
ATOM 1560 C CA . THR A 1 197 ? -6.452 8.856 32.373 1.00 63.12 197 THR A CA 1
ATOM 1561 C C . THR A 1 197 ? -7.829 8.804 31.729 1.00 63.12 197 THR A C 1
ATOM 1563 O O . THR A 1 197 ? -8.675 8.006 32.141 1.00 63.12 197 THR A O 1
ATOM 1566 N N . SER A 1 198 ? -8.089 9.673 30.753 1.00 65.62 198 SER A N 1
ATOM 1567 C CA . SER A 1 198 ? -9.349 9.613 30.024 1.00 65.62 198 SER A CA 1
ATOM 1568 C C . SER A 1 198 ? -9.357 8.355 29.156 1.00 65.62 198 SER A C 1
ATOM 1570 O O . SER A 1 198 ? -8.343 7.977 28.573 1.00 65.62 198 SER A O 1
ATOM 1572 N N . VAL A 1 199 ? -10.518 7.712 29.009 1.00 65.44 199 VAL A N 1
ATOM 1573 C CA . VAL A 1 199 ? -10.702 6.557 28.104 1.00 65.44 199 VAL A CA 1
ATOM 1574 C C . VAL A 1 199 ? -10.297 6.906 26.659 1.00 65.44 199 VAL A C 1
ATOM 1576 O O . VAL A 1 199 ? -9.927 6.027 25.887 1.00 65.44 199 VAL A O 1
ATOM 1579 N N . THR A 1 200 ? -10.308 8.195 26.306 1.00 68.25 200 THR A N 1
ATOM 1580 C CA . THR A 1 200 ? -9.867 8.729 25.007 1.00 68.25 200 THR A CA 1
ATOM 1581 C C . THR A 1 200 ? -8.355 8.682 24.774 1.00 68.25 200 THR A C 1
ATOM 1583 O O . THR A 1 200 ? -7.922 8.837 23.632 1.00 68.25 200 THR A O 1
ATOM 1586 N N . ASP A 1 201 ? -7.559 8.486 25.826 1.00 71.88 201 ASP A N 1
ATOM 1587 C CA . ASP A 1 201 ? -6.093 8.522 25.754 1.00 71.88 201 ASP A CA 1
ATOM 1588 C C . ASP A 1 201 ? -5.496 7.141 25.455 1.00 71.88 201 ASP A C 1
ATOM 1590 O O . ASP A 1 201 ? -4.336 7.035 25.056 1.00 71.88 201 ASP A O 1
ATOM 1594 N N . LEU A 1 202 ? -6.290 6.073 25.596 1.00 83.50 202 LEU A N 1
ATOM 1595 C CA . LEU A 1 202 ? -5.861 4.715 25.276 1.00 83.50 202 LEU A CA 1
ATOM 1596 C C . LEU A 1 202 ? -6.059 4.383 23.786 1.00 83.50 202 LEU A C 1
ATOM 1598 O O . LEU A 1 202 ? -7.071 4.772 23.197 1.00 83.50 202 LEU A O 1
ATOM 1602 N N . PRO A 1 203 ? -5.154 3.589 23.179 1.00 88.31 203 PRO A N 1
ATOM 1603 C CA . PRO A 1 203 ? -5.319 3.114 21.810 1.00 88.31 203 PRO A CA 1
ATOM 1604 C C . PRO A 1 203 ? -6.560 2.241 21.641 1.00 88.31 203 PRO A C 1
ATOM 1606 O O . PRO A 1 203 ? -6.639 1.131 22.180 1.00 88.31 203 PRO A O 1
ATOM 1609 N N . ASN A 1 204 ? -7.500 2.698 20.822 1.00 91.69 204 ASN A N 1
ATOM 1610 C CA . ASN A 1 204 ? -8.675 1.914 20.448 1.00 91.69 204 ASN A CA 1
ATOM 1611 C C . ASN A 1 204 ? -8.417 1.062 19.177 1.00 91.69 204 ASN A C 1
ATOM 1613 O O . ASN A 1 204 ? -7.336 1.095 18.582 1.00 91.69 204 ASN A O 1
ATOM 1617 N N . ALA A 1 205 ? -9.401 0.257 18.754 1.00 92.00 205 ALA A N 1
ATOM 1618 C CA . ALA A 1 205 ? -9.284 -0.579 17.551 1.00 92.00 205 ALA A CA 1
ATOM 1619 C C . ALA A 1 205 ? -9.074 0.249 16.267 1.00 92.00 205 ALA A C 1
ATOM 1621 O O . ALA A 1 205 ? -8.320 -0.152 15.380 1.00 92.00 205 ALA A O 1
ATOM 1622 N N . GLN A 1 206 ? -9.687 1.432 16.192 1.00 92.31 206 GLN A N 1
ATOM 1623 C CA . GLN A 1 206 ? -9.555 2.348 15.062 1.00 92.31 206 GLN A CA 1
ATOM 1624 C C . GLN A 1 206 ? -8.147 2.940 14.952 1.00 92.31 206 GLN A C 1
ATOM 1626 O O . GLN A 1 206 ? -7.614 3.041 13.848 1.00 92.31 206 GLN A O 1
ATOM 1631 N N . ASP A 1 207 ? -7.515 3.261 16.076 1.00 94.06 207 ASP A N 1
ATOM 1632 C CA . ASP A 1 207 ? -6.135 3.738 16.138 1.00 94.06 207 ASP A CA 1
ATOM 1633 C C . ASP A 1 207 ? -5.171 2.682 15.604 1.00 94.06 207 ASP A C 1
ATOM 1635 O O . ASP A 1 207 ? -4.347 2.962 14.731 1.00 94.06 207 ASP A O 1
ATOM 1639 N N . LYS A 1 208 ? -5.330 1.440 16.078 1.00 95.19 208 LYS A N 1
ATOM 1640 C CA . LYS A 1 208 ? -4.522 0.293 15.644 1.00 95.19 208 LYS A CA 1
ATOM 1641 C C . LYS A 1 208 ? -4.710 0.015 14.157 1.00 95.19 208 LYS A C 1
ATOM 1643 O O . LYS A 1 208 ? -3.729 -0.143 13.433 1.00 95.19 208 LYS A O 1
ATOM 1648 N N . PHE A 1 209 ? -5.953 0.028 13.679 1.00 95.38 209 PHE A N 1
ATOM 1649 C CA . PHE A 1 209 ? -6.252 -0.109 12.258 1.00 95.38 209 PHE A CA 1
ATOM 1650 C C . PHE A 1 209 ? -5.565 0.981 11.426 1.00 95.38 209 PHE A C 1
ATOM 1652 O O . PHE A 1 209 ? -4.841 0.684 10.475 1.00 95.38 209 PHE A O 1
ATOM 1659 N N . ARG A 1 210 ? -5.766 2.253 11.789 1.00 94.94 210 ARG A N 1
ATOM 1660 C CA . ARG A 1 210 ? -5.253 3.399 11.030 1.00 94.94 210 ARG A CA 1
ATOM 1661 C C . ARG A 1 210 ? -3.733 3.417 11.000 1.00 94.94 210 ARG A C 1
ATOM 1663 O O . ARG A 1 210 ? -3.173 3.630 9.925 1.00 94.94 210 ARG A O 1
ATOM 1670 N N . ILE A 1 211 ? -3.065 3.151 12.125 1.00 96.56 211 ILE A N 1
ATOM 1671 C CA . ILE A 1 211 ? -1.601 3.159 12.154 1.00 96.56 211 ILE A CA 1
ATOM 1672 C C . ILE A 1 211 ? -1.015 2.020 11.317 1.00 96.56 211 ILE A C 1
ATOM 1674 O O . ILE A 1 211 ? -0.095 2.249 10.535 1.00 96.56 211 ILE A O 1
ATOM 1678 N N . LEU A 1 212 ? -1.596 0.818 11.393 1.00 96.94 212 LEU A N 1
ATOM 1679 C CA . LEU A 1 212 ? -1.146 -0.325 10.601 1.00 96.94 212 LEU A CA 1
ATOM 1680 C C . LEU A 1 212 ? -1.365 -0.084 9.108 1.00 96.94 212 LEU A C 1
ATOM 1682 O O . LEU A 1 212 ? -0.505 -0.426 8.303 1.00 96.94 212 LEU A O 1
ATOM 1686 N N . MET A 1 213 ? -2.463 0.570 8.725 1.00 95.81 213 MET A N 1
ATOM 1687 C CA . MET A 1 213 ? -2.691 0.982 7.340 1.00 95.81 213 MET A CA 1
ATOM 1688 C C . MET A 1 213 ? -1.701 2.056 6.873 1.00 95.81 213 MET A C 1
ATOM 1690 O O . MET A 1 213 ? -1.196 1.973 5.752 1.00 95.81 213 MET A O 1
ATOM 1694 N N . VAL A 1 214 ? -1.382 3.041 7.718 1.00 96.06 214 VAL A N 1
ATOM 1695 C CA . VAL A 1 214 ? -0.346 4.049 7.435 1.00 96.06 214 VAL A CA 1
ATOM 1696 C C . VAL A 1 214 ? 1.012 3.375 7.225 1.00 96.06 214 VAL A C 1
ATOM 1698 O O . VAL A 1 214 ? 1.688 3.663 6.234 1.00 96.06 214 VAL A O 1
ATOM 1701 N N . PHE A 1 215 ? 1.382 2.421 8.082 1.00 96.81 215 PHE A N 1
ATOM 1702 C CA . PHE A 1 215 ? 2.606 1.631 7.936 1.00 96.81 215 PHE A CA 1
ATOM 1703 C C . PHE A 1 215 ? 2.579 0.751 6.687 1.00 96.81 215 PHE A C 1
ATOM 1705 O O . PHE A 1 215 ? 3.544 0.757 5.927 1.00 96.81 215 PHE A O 1
ATOM 1712 N N . ALA A 1 216 ? 1.461 0.081 6.399 1.00 95.38 216 ALA A N 1
ATOM 1713 C CA . ALA A 1 216 ? 1.292 -0.727 5.196 1.00 95.38 216 ALA A CA 1
ATOM 1714 C C . ALA A 1 216 ? 1.502 0.099 3.922 1.00 95.38 216 ALA A C 1
ATOM 1716 O O . ALA A 1 216 ? 2.191 -0.356 3.015 1.00 95.38 216 ALA A O 1
ATOM 1717 N N . ILE A 1 217 ? 0.956 1.320 3.854 1.00 94.69 217 ILE A N 1
ATOM 1718 C CA . ILE A 1 217 ? 1.120 2.237 2.714 1.00 94.69 217 ILE A CA 1
ATOM 1719 C C . ILE A 1 217 ? 2.553 2.779 2.642 1.00 94.69 217 ILE A C 1
ATOM 1721 O O . ILE A 1 217 ? 3.152 2.813 1.566 1.00 94.69 217 ILE A O 1
ATOM 1725 N N . SER A 1 218 ? 3.122 3.184 3.776 1.00 94.69 218 SER A N 1
ATOM 1726 C CA . SER A 1 218 ? 4.474 3.744 3.832 1.00 94.69 218 SER A CA 1
ATOM 1727 C C . SER A 1 218 ? 5.543 2.718 3.449 1.00 94.69 218 SER A C 1
ATOM 1729 O O . SER A 1 218 ? 6.430 2.996 2.634 1.00 94.69 218 SER A 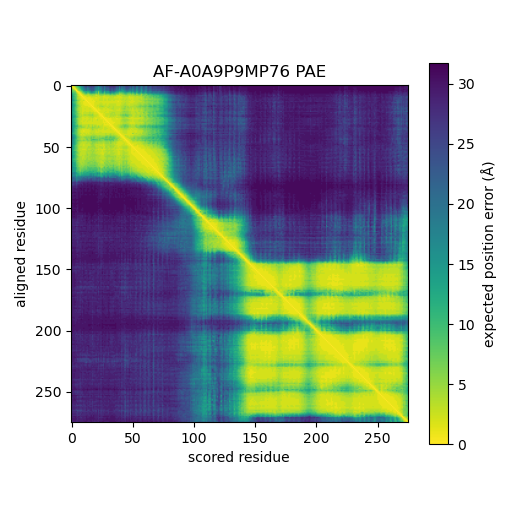O 1
ATOM 1731 N N . ALA A 1 219 ? 5.416 1.491 3.957 1.00 94.94 219 ALA A N 1
ATOM 1732 C CA . ALA A 1 219 ? 6.355 0.408 3.711 1.00 94.94 219 ALA A CA 1
ATOM 1733 C C . ALA A 1 219 ? 6.459 0.043 2.220 1.00 94.94 219 ALA A C 1
ATOM 1735 O O . ALA A 1 219 ? 7.473 -0.505 1.805 1.00 94.94 219 ALA A O 1
ATOM 1736 N N . ILE A 1 220 ? 5.478 0.384 1.374 1.00 92.69 220 ILE A N 1
ATOM 1737 C CA . ILE A 1 220 ? 5.479 0.056 -0.064 1.00 92.69 220 ILE A CA 1
ATOM 1738 C C . ILE A 1 220 ? 6.716 0.603 -0.776 1.00 92.69 220 ILE A C 1
ATOM 1740 O O . ILE A 1 220 ? 7.397 -0.136 -1.493 1.00 92.69 220 ILE A O 1
ATOM 1744 N N . THR A 1 221 ? 7.006 1.897 -0.616 1.00 93.06 221 THR A N 1
ATOM 1745 C CA . THR A 1 221 ? 8.149 2.524 -1.298 1.00 93.06 221 THR A CA 1
ATOM 1746 C C . THR A 1 221 ? 9.466 2.077 -0.690 1.00 93.06 221 THR A C 1
ATOM 1748 O O . THR A 1 221 ? 10.420 1.846 -1.429 1.00 93.06 221 THR A O 1
ATOM 1751 N N . ARG A 1 222 ? 9.509 1.900 0.634 1.00 92.88 222 ARG A N 1
ATOM 1752 C CA . ARG A 1 222 ? 10.713 1.465 1.350 1.00 92.88 222 ARG A CA 1
ATOM 1753 C C . ARG A 1 222 ? 11.077 0.011 1.041 1.00 92.88 222 ARG A C 1
ATOM 1755 O O . ARG A 1 222 ? 12.223 -0.263 0.705 1.00 92.88 222 ARG A O 1
ATOM 1762 N N . PHE A 1 223 ? 10.103 -0.897 1.033 1.00 92.44 223 PHE A N 1
ATOM 1763 C CA . PHE A 1 223 ? 10.285 -2.301 0.653 1.00 92.44 223 PHE A CA 1
ATOM 1764 C C . PHE A 1 223 ? 10.762 -2.437 -0.797 1.00 92.44 223 PHE A C 1
ATOM 1766 O O . PHE A 1 223 ? 11.718 -3.154 -1.075 1.00 92.44 223 PHE A O 1
ATOM 1773 N N . ARG A 1 224 ? 10.168 -1.679 -1.731 1.00 91.06 224 ARG A N 1
ATOM 1774 C CA . ARG A 1 224 ? 10.624 -1.638 -3.134 1.00 91.06 224 ARG A CA 1
ATOM 1775 C C . ARG A 1 224 ? 12.047 -1.101 -3.296 1.00 91.06 224 ARG A C 1
ATOM 1777 O O . ARG A 1 224 ? 12.728 -1.495 -4.236 1.00 91.06 224 ARG A O 1
ATOM 1784 N N . ALA A 1 225 ? 12.478 -0.216 -2.401 1.00 91.31 225 ALA A N 1
ATOM 1785 C CA . ALA A 1 225 ? 13.840 0.302 -2.352 1.00 91.31 225 ALA A CA 1
ATOM 1786 C C . ALA A 1 225 ? 14.817 -0.617 -1.588 1.00 91.31 225 ALA A C 1
ATOM 1788 O O . ALA A 1 225 ? 15.994 -0.286 -1.492 1.00 91.31 225 ALA A O 1
ATOM 1789 N N . GLY A 1 226 ? 14.354 -1.748 -1.040 1.00 90.56 226 GLY A N 1
ATOM 1790 C CA . GLY A 1 226 ? 15.176 -2.654 -0.231 1.00 90.56 226 GLY A CA 1
ATOM 1791 C C . GLY A 1 226 ? 15.535 -2.111 1.157 1.00 90.56 226 GLY A C 1
ATOM 1792 O O . GLY A 1 226 ? 16.448 -2.628 1.788 1.00 90.56 226 GLY A O 1
ATOM 1793 N N . LEU A 1 227 ? 14.832 -1.076 1.631 1.00 88.88 227 LEU A N 1
ATOM 1794 C CA . LEU A 1 227 ? 15.068 -0.431 2.930 1.00 88.88 227 LEU A CA 1
ATOM 1795 C C . LEU A 1 227 ? 14.314 -1.106 4.085 1.00 88.88 227 LEU A C 1
ATOM 1797 O O . LEU A 1 227 ? 14.542 -0.770 5.241 1.00 88.88 227 LEU A O 1
ATOM 1801 N N . CYS A 1 228 ? 13.403 -2.034 3.779 1.00 86.44 228 CYS A N 1
ATOM 1802 C CA . CYS A 1 228 ? 12.627 -2.786 4.763 1.00 86.44 228 CYS A CA 1
ATOM 1803 C C . CYS A 1 228 ? 12.603 -4.265 4.392 1.00 86.44 228 CYS A C 1
ATOM 1805 O O . CYS A 1 228 ? 12.433 -4.607 3.221 1.00 86.44 228 CYS A O 1
ATOM 1807 N N . VAL A 1 229 ? 12.725 -5.129 5.400 1.00 85.94 229 VAL A N 1
ATOM 1808 C CA . VAL A 1 229 ? 12.676 -6.591 5.231 1.00 85.94 229 VAL A CA 1
ATOM 1809 C C . VAL A 1 229 ? 11.234 -7.096 5.250 1.00 85.94 229 VAL A C 1
ATOM 1811 O O . VAL A 1 229 ? 10.876 -8.003 4.500 1.00 85.94 229 VAL A O 1
ATOM 1814 N N . GLN A 1 230 ? 10.395 -6.497 6.095 1.00 89.62 230 GLN A N 1
ATOM 1815 C CA . GLN A 1 230 ? 9.017 -6.930 6.280 1.00 89.62 230 GLN A CA 1
ATOM 1816 C C . GLN A 1 230 ? 8.151 -6.546 5.080 1.00 89.62 230 GLN A C 1
ATOM 1818 O O . GLN A 1 230 ? 8.229 -5.432 4.555 1.00 89.62 230 GLN A O 1
ATOM 1823 N N . ASN A 1 231 ? 7.298 -7.476 4.651 1.00 90.69 231 ASN A N 1
ATOM 1824 C CA . ASN A 1 231 ? 6.419 -7.241 3.517 1.00 90.69 231 ASN A CA 1
ATOM 1825 C C . ASN A 1 231 ? 5.312 -6.240 3.911 1.00 90.69 231 ASN A C 1
ATOM 1827 O O . ASN A 1 231 ? 4.632 -6.477 4.913 1.00 90.69 231 ASN A O 1
ATOM 1831 N N . PRO A 1 232 ? 5.060 -5.177 3.122 1.00 92.50 232 PRO A N 1
ATOM 1832 C CA . PRO A 1 232 ? 3.993 -4.205 3.386 1.00 92.50 232 PRO A CA 1
ATOM 1833 C C . PRO A 1 232 ? 2.606 -4.836 3.547 1.00 92.50 232 PRO A C 1
ATOM 1835 O O . PRO A 1 232 ? 1.779 -4.349 4.314 1.00 92.50 232 PRO A O 1
ATOM 1838 N N . TYR A 1 233 ? 2.357 -5.947 2.851 1.00 90.94 233 TYR A N 1
ATOM 1839 C CA . TYR A 1 233 ? 1.108 -6.692 2.952 1.00 90.94 233 TYR A CA 1
ATOM 1840 C C . TYR A 1 233 ? 0.898 -7.317 4.339 1.00 90.94 233 TYR A C 1
ATOM 1842 O O . TYR A 1 233 ? -0.244 -7.451 4.759 1.00 90.94 233 TYR A O 1
ATOM 1850 N N . GLY A 1 234 ? 1.959 -7.634 5.088 1.00 91.56 234 GLY A N 1
ATOM 1851 C CA . GLY A 1 234 ? 1.833 -8.153 6.454 1.00 91.56 234 GLY A CA 1
ATOM 1852 C C . GLY A 1 234 ? 1.203 -7.138 7.416 1.00 91.56 234 GLY A C 1
ATOM 1853 O O . GLY A 1 234 ? 0.373 -7.511 8.241 1.00 91.56 234 GLY A O 1
ATOM 1854 N N . TYR A 1 235 ? 1.498 -5.843 7.255 1.00 94.81 235 TYR A N 1
ATOM 1855 C CA . TYR A 1 235 ? 0.841 -4.776 8.023 1.00 94.81 235 TYR A CA 1
ATOM 1856 C C . TYR A 1 235 ? -0.635 -4.614 7.644 1.00 94.81 235 TYR A C 1
ATOM 1858 O O . TYR A 1 235 ? -1.473 -4.387 8.512 1.00 94.81 235 TYR A O 1
ATOM 1866 N N . TYR A 1 236 ? -0.974 -4.791 6.362 1.00 92.81 236 TYR A N 1
ATOM 1867 C CA . TYR A 1 236 ? -2.370 -4.829 5.924 1.00 92.81 236 TYR A CA 1
ATOM 1868 C C . TYR A 1 236 ? -3.118 -6.017 6.542 1.00 92.81 236 TYR A C 1
ATOM 1870 O O . TYR A 1 236 ? -4.201 -5.829 7.086 1.00 92.81 236 TYR A O 1
ATOM 1878 N N . VAL A 1 237 ? -2.530 -7.21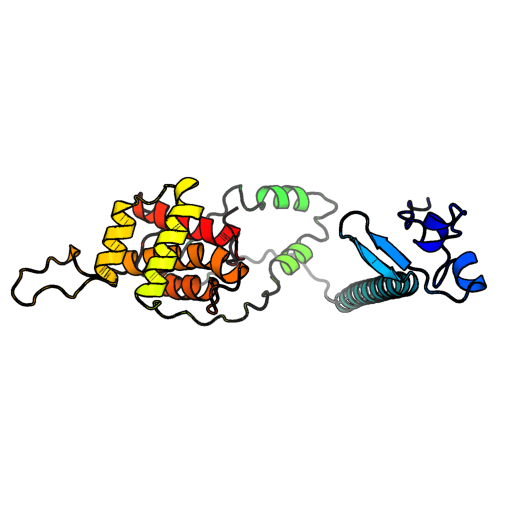8 6.530 1.00 91.06 237 VAL A N 1
ATOM 1879 C CA . VAL A 1 237 ? -3.120 -8.410 7.166 1.00 91.06 237 VAL A CA 1
ATOM 1880 C C . VAL A 1 237 ? -3.309 -8.199 8.670 1.00 91.06 237 VAL A C 1
ATOM 1882 O O . VAL A 1 237 ? -4.365 -8.536 9.197 1.00 91.06 237 VAL A O 1
ATOM 1885 N N . ALA A 1 238 ? -2.342 -7.584 9.356 1.00 92.44 238 ALA A N 1
ATOM 1886 C CA . ALA A 1 238 ? -2.488 -7.213 10.764 1.00 92.44 238 ALA A CA 1
ATOM 1887 C C . ALA A 1 238 ? -3.638 -6.209 10.980 1.00 92.44 238 ALA A C 1
ATOM 1889 O O . ALA A 1 238 ? -4.423 -6.363 11.913 1.00 92.44 238 ALA A O 1
ATOM 1890 N N . ALA A 1 239 ? -3.797 -5.221 10.090 1.00 93.62 239 ALA A N 1
ATOM 1891 C CA . ALA A 1 239 ? -4.898 -4.258 10.156 1.00 93.62 239 ALA A CA 1
ATOM 1892 C C . ALA A 1 239 ? -6.272 -4.927 9.973 1.00 93.62 239 ALA A C 1
ATOM 1894 O O . ALA A 1 239 ? -7.245 -4.515 10.603 1.00 93.62 239 ALA A O 1
ATOM 1895 N N . GLN A 1 240 ? -6.366 -5.981 9.152 1.00 89.00 240 GLN A N 1
ATOM 1896 C CA . GLN A 1 240 ? -7.628 -6.691 8.912 1.00 89.00 240 GLN A CA 1
ATOM 1897 C C . GLN A 1 240 ? -8.237 -7.291 10.186 1.00 89.00 240 GLN A C 1
ATOM 1899 O O . GLN A 1 240 ? -9.458 -7.420 10.250 1.00 89.00 240 GLN A O 1
ATOM 1904 N N . ALA A 1 241 ? -7.427 -7.594 11.206 1.00 89.75 241 ALA A N 1
ATOM 1905 C CA . ALA A 1 241 ? -7.913 -8.098 12.491 1.00 89.75 241 ALA A CA 1
ATOM 1906 C C . ALA A 1 241 ? -8.881 -7.127 13.196 1.00 89.75 241 ALA A C 1
ATOM 1908 O O . ALA A 1 241 ? -9.721 -7.569 13.970 1.00 89.75 241 ALA A O 1
ATOM 1909 N N . PHE A 1 242 ? -8.807 -5.826 12.892 1.00 89.50 242 PHE A N 1
ATOM 1910 C CA . PHE A 1 242 ? -9.639 -4.784 13.504 1.00 89.50 242 PHE A CA 1
ATOM 1911 C C . PHE A 1 242 ? -10.884 -4.429 12.677 1.00 89.50 242 PHE A C 1
ATOM 1913 O O . PHE A 1 242 ? -11.701 -3.627 13.120 1.00 89.50 242 PHE A O 1
ATOM 1920 N N . LEU A 1 243 ? -11.063 -5.011 11.482 1.00 84.56 243 LEU A N 1
ATOM 1921 C CA . LEU A 1 243 ? -12.194 -4.690 10.597 1.00 84.56 243 LEU A CA 1
ATOM 1922 C C . LEU A 1 243 ? -13.562 -5.053 11.189 1.00 84.56 243 LEU A C 1
ATOM 1924 O O . LEU A 1 243 ? -14.556 -4.445 10.806 1.00 84.56 243 LEU A O 1
ATOM 1928 N N . GLY A 1 244 ? -13.619 -6.030 12.100 1.00 80.00 244 GLY A N 1
ATOM 1929 C CA . GLY A 1 244 ? -14.852 -6.388 12.808 1.00 80.00 244 GLY A CA 1
ATOM 1930 C C . GLY A 1 244 ? -15.294 -5.340 13.834 1.00 80.00 244 GLY A C 1
ATOM 1931 O O . GLY A 1 244 ? -16.486 -5.229 14.110 1.00 80.00 244 GLY A O 1
ATOM 1932 N N . ASP A 1 245 ? -14.350 -4.545 14.341 1.00 84.69 245 ASP A N 1
ATOM 1933 C CA . ASP A 1 245 ? -14.569 -3.592 15.434 1.00 84.69 245 ASP A CA 1
ATOM 1934 C C . ASP A 1 245 ? -14.721 -2.142 14.946 1.00 84.69 245 ASP A C 1
ATOM 1936 O O . ASP A 1 245 ? -15.051 -1.255 15.735 1.00 84.69 245 ASP A O 1
ATOM 1940 N N . ILE A 1 246 ? -14.478 -1.878 13.654 1.00 83.25 246 ILE A N 1
ATOM 1941 C CA . ILE A 1 246 ? -14.548 -0.533 13.069 1.00 83.25 246 ILE A CA 1
ATOM 1942 C C . ILE A 1 246 ? -15.644 -0.440 11.999 1.00 83.25 246 ILE A C 1
ATOM 1944 O O . ILE A 1 246 ? -15.760 -1.313 11.136 1.00 83.25 246 ILE A O 1
ATOM 1948 N N . PRO A 1 247 ? -16.439 0.642 11.976 1.00 77.38 247 PRO A N 1
ATOM 1949 C CA . PRO A 1 247 ? -17.368 0.876 10.881 1.00 77.38 247 PRO A CA 1
ATOM 1950 C C . PRO A 1 247 ? -16.606 1.264 9.602 1.00 77.38 247 PRO A C 1
ATOM 1952 O O . PRO A 1 247 ? -15.674 2.069 9.634 1.00 77.38 247 PRO A O 1
ATOM 1955 N N . LEU A 1 248 ? -17.036 0.726 8.455 1.00 74.62 248 LEU A N 1
ATOM 1956 C CA . LEU A 1 248 ? -16.538 1.116 7.121 1.00 74.62 248 LEU A CA 1
ATOM 1957 C C . LEU A 1 248 ? -17.521 1.997 6.335 1.00 74.62 248 LEU A C 1
ATOM 1959 O O . LEU A 1 248 ? -17.122 2.677 5.395 1.00 74.62 248 LEU A O 1
ATOM 1963 N N . ILE A 1 249 ? -18.799 2.012 6.726 1.00 75.75 249 ILE A N 1
ATOM 1964 C CA . ILE A 1 249 ? -19.848 2.839 6.117 1.00 75.75 249 ILE A CA 1
ATOM 1965 C C . ILE A 1 249 ? -20.743 3.358 7.246 1.00 75.75 249 ILE A C 1
ATOM 1967 O O . ILE A 1 249 ? -21.612 2.634 7.729 1.00 75.75 249 ILE A O 1
ATOM 1971 N N . LYS A 1 250 ? -20.492 4.586 7.712 1.00 77.38 250 LYS A N 1
ATOM 1972 C CA . LYS A 1 250 ? -21.292 5.241 8.762 1.00 77.38 250 LYS A CA 1
ATOM 1973 C C . LYS A 1 250 ? -21.096 6.755 8.772 1.00 77.38 250 LYS A C 1
ATOM 1975 O O . LYS A 1 250 ? -22.056 7.508 8.673 1.00 77.38 250 LYS A O 1
ATOM 1980 N N . ASP A 1 251 ? -19.846 7.179 8.891 1.00 82.38 251 ASP A N 1
ATOM 1981 C CA . ASP A 1 251 ? -19.425 8.559 9.118 1.00 82.38 251 ASP A CA 1
ATOM 1982 C C . ASP A 1 251 ? -18.127 8.861 8.345 1.00 82.38 251 ASP A C 1
ATOM 1984 O O . ASP A 1 251 ? -17.621 8.035 7.578 1.00 82.38 251 ASP A O 1
ATOM 1988 N N . ILE A 1 252 ? -17.598 10.076 8.510 1.00 88.25 252 ILE A N 1
ATOM 1989 C CA . ILE A 1 252 ? -16.354 10.512 7.859 1.00 88.25 252 ILE A CA 1
ATOM 1990 C C . ILE A 1 252 ? -15.191 9.594 8.248 1.00 88.25 252 ILE A C 1
ATOM 1992 O O . ILE A 1 252 ? -14.358 9.268 7.404 1.00 88.25 252 ILE A O 1
ATOM 1996 N N . GLU A 1 253 ? -15.152 9.132 9.497 1.00 88.12 253 GLU A N 1
ATOM 1997 C CA . GLU A 1 253 ? -14.094 8.255 9.989 1.00 88.12 253 GLU A CA 1
ATOM 1998 C C . GLU A 1 253 ? -14.100 6.899 9.286 1.00 88.12 253 GLU A C 1
ATOM 2000 O O . GLU A 1 253 ? -13.043 6.401 8.884 1.00 88.12 253 GLU A O 1
ATOM 2005 N N . ALA A 1 254 ? -15.290 6.345 9.064 1.00 84.56 254 ALA A N 1
ATOM 2006 C CA . ALA A 1 254 ? -15.495 5.127 8.300 1.00 84.56 254 ALA A CA 1
ATOM 2007 C C . ALA A 1 254 ? -15.058 5.286 6.830 1.00 84.56 254 ALA A C 1
ATOM 2009 O O . ALA A 1 254 ? -14.369 4.421 6.283 1.00 84.56 254 ALA A O 1
ATOM 2010 N N . ILE A 1 255 ? -15.370 6.429 6.207 1.00 85.25 255 ILE A N 1
ATOM 2011 C CA . ILE A 1 255 ? -14.920 6.748 4.841 1.00 85.25 255 ILE A CA 1
ATOM 2012 C C . ILE A 1 255 ? -13.393 6.874 4.790 1.00 85.25 255 ILE A C 1
ATOM 2014 O O . ILE A 1 255 ? -12.769 6.348 3.871 1.00 85.25 255 ILE A O 1
ATOM 2018 N N . GLN A 1 256 ? -12.761 7.513 5.777 1.00 90.62 256 GLN A N 1
ATOM 2019 C CA . GLN A 1 256 ? -11.298 7.586 5.868 1.00 90.62 256 GLN A CA 1
ATOM 2020 C C . GLN A 1 256 ? -10.666 6.190 5.963 1.00 90.62 256 GLN A C 1
ATOM 2022 O O . GLN A 1 256 ? -9.661 5.923 5.301 1.00 90.62 256 GLN A O 1
ATOM 2027 N N . ASN A 1 257 ? -11.274 5.280 6.730 1.00 90.31 257 ASN A N 1
ATOM 2028 C CA . ASN A 1 257 ? -10.825 3.891 6.831 1.00 90.31 257 ASN A CA 1
ATOM 2029 C C . ASN A 1 257 ? -10.946 3.167 5.478 1.00 90.31 257 ASN A C 1
ATOM 2031 O O . ASN A 1 257 ? -10.016 2.478 5.052 1.00 90.31 257 ASN A O 1
ATOM 2035 N N . LEU A 1 258 ? -12.046 3.381 4.752 1.00 89.00 258 LEU A N 1
ATOM 2036 C CA . LEU A 1 258 ? -12.235 2.838 3.408 1.00 89.00 258 LEU A CA 1
ATOM 2037 C C . LEU A 1 258 ? -11.215 3.402 2.409 1.00 89.00 258 LEU A C 1
ATOM 2039 O O . LEU A 1 258 ? -10.659 2.654 1.605 1.00 89.00 258 LEU A O 1
ATOM 2043 N N . LEU A 1 259 ? -10.919 4.702 2.486 1.00 89.50 259 LEU A N 1
ATOM 2044 C CA . LEU A 1 259 ? -9.918 5.360 1.646 1.00 89.50 259 LEU A CA 1
ATOM 2045 C C . LEU A 1 259 ? -8.506 4.827 1.910 1.00 89.50 259 LEU A C 1
ATOM 2047 O O . LEU A 1 259 ? -7.743 4.666 0.958 1.00 89.50 259 LEU A O 1
ATOM 2051 N N . LEU A 1 260 ? -8.161 4.475 3.155 1.00 91.19 260 LEU A N 1
ATOM 2052 C CA . LEU A 1 260 ? -6.905 3.776 3.459 1.00 91.19 260 LEU A CA 1
ATOM 2053 C C . LEU A 1 260 ? -6.827 2.425 2.740 1.00 91.19 260 LEU A C 1
ATOM 2055 O O . LEU A 1 260 ? -5.812 2.120 2.108 1.00 91.19 260 LEU A O 1
ATOM 2059 N N . ILE A 1 261 ? -7.898 1.628 2.799 1.00 89.31 261 ILE A N 1
ATOM 2060 C CA . ILE A 1 261 ? -7.965 0.316 2.136 1.00 89.31 261 ILE A CA 1
ATOM 2061 C C . ILE A 1 261 ? -7.869 0.483 0.620 1.00 89.31 261 ILE A C 1
ATOM 2063 O O . ILE A 1 261 ? -7.069 -0.195 -0.024 1.00 89.31 261 ILE A O 1
ATOM 2067 N N . ALA A 1 262 ? -8.630 1.421 0.051 1.00 87.25 262 ALA A N 1
ATOM 2068 C CA . ALA A 1 262 ? -8.600 1.746 -1.372 1.00 87.25 262 ALA A CA 1
ATOM 2069 C C . ALA A 1 262 ? -7.195 2.180 -1.817 1.00 87.25 262 ALA A C 1
ATOM 2071 O O . ALA A 1 262 ? -6.690 1.734 -2.851 1.00 87.25 262 ALA A O 1
ATOM 2072 N N . ARG A 1 263 ? -6.530 3.017 -1.007 1.00 88.12 263 ARG A N 1
ATOM 2073 C CA . ARG A 1 263 ? -5.178 3.512 -1.277 1.00 88.12 263 ARG A CA 1
ATOM 2074 C C . ARG A 1 263 ? -4.171 2.374 -1.308 1.00 88.12 263 ARG A C 1
ATOM 2076 O O . ARG A 1 263 ? -3.358 2.322 -2.228 1.00 88.12 263 ARG A O 1
ATOM 2083 N N . PHE A 1 264 ? -4.235 1.470 -0.336 1.00 89.62 264 PHE A N 1
ATOM 2084 C CA . PHE A 1 264 ? -3.385 0.285 -0.305 1.00 89.62 264 PHE A CA 1
ATOM 2085 C C . PHE A 1 264 ? -3.682 -0.662 -1.484 1.00 89.62 264 PHE A C 1
ATOM 2087 O O . PHE A 1 264 ? -2.760 -1.144 -2.146 1.00 89.62 264 PHE A O 1
ATOM 2094 N N . GLY A 1 265 ? -4.964 -0.836 -1.821 1.00 84.81 265 GLY A N 1
ATOM 2095 C CA . GLY A 1 265 ? -5.445 -1.652 -2.940 1.00 84.81 265 GLY A CA 1
ATOM 2096 C C . GLY A 1 265 ? -4.971 -1.199 -4.329 1.00 84.81 265 GLY A C 1
ATOM 2097 O O . GLY A 1 265 ? -4.972 -2.000 -5.259 1.00 84.81 265 GLY A O 1
ATOM 2098 N N . MET A 1 266 ? -4.498 0.044 -4.486 1.00 84.69 266 MET A N 1
ATOM 2099 C CA . MET A 1 266 ? -3.844 0.488 -5.729 1.00 84.69 266 MET A CA 1
ATOM 2100 C C . MET A 1 266 ? -2.459 -0.134 -5.951 1.00 84.69 266 MET A C 1
ATOM 2102 O O . MET A 1 266 ? -1.959 -0.134 -7.074 1.00 84.69 266 MET A O 1
ATOM 2106 N N . TYR A 1 267 ? -1.815 -0.634 -4.896 1.00 83.94 267 TYR A N 1
ATOM 2107 C CA . TYR A 1 267 ? -0.460 -1.184 -4.961 1.00 83.94 267 TYR A CA 1
ATOM 2108 C C . TYR A 1 267 ? -0.421 -2.705 -4.812 1.00 83.94 267 TYR A C 1
ATOM 2110 O O . TYR A 1 267 ? 0.500 -3.336 -5.334 1.00 83.94 267 TYR A O 1
ATOM 2118 N N . TYR A 1 268 ? -1.401 -3.282 -4.113 1.00 77.25 268 TYR A N 1
ATOM 2119 C CA . TYR A 1 268 ? -1.510 -4.715 -3.853 1.00 77.25 268 TYR A CA 1
ATOM 2120 C C . TYR A 1 268 ? -2.905 -5.233 -4.200 1.00 77.25 268 TYR A C 1
ATOM 2122 O O . TYR A 1 268 ? -3.915 -4.599 -3.906 1.00 77.25 268 TYR A O 1
ATOM 2130 N N . HIS A 1 269 ? -2.973 -6.435 -4.774 1.00 70.00 269 HIS A N 1
ATOM 2131 C CA . HIS A 1 269 ? -4.243 -7.107 -5.036 1.00 70.00 269 HIS A CA 1
ATOM 2132 C C . HIS A 1 269 ? -4.861 -7.624 -3.728 1.00 70.00 269 HIS A C 1
ATOM 2134 O O . HIS A 1 269 ? -4.476 -8.676 -3.224 1.00 70.00 269 HIS A O 1
ATOM 2140 N N . ILE A 1 270 ? -5.858 -6.909 -3.201 1.00 68.06 270 ILE A N 1
ATOM 2141 C CA . ILE A 1 270 ? -6.573 -7.266 -1.960 1.00 68.06 270 ILE A CA 1
ATOM 2142 C C . ILE A 1 270 ? -7.820 -8.149 -2.185 1.00 68.06 270 ILE A C 1
ATOM 2144 O O . ILE A 1 270 ? -8.510 -8.517 -1.240 1.00 68.06 270 ILE A O 1
ATOM 2148 N N . GLY A 1 271 ? -8.082 -8.591 -3.422 1.00 54.59 271 GLY A N 1
ATOM 2149 C CA . GLY A 1 271 ? -9.142 -9.559 -3.769 1.00 54.59 271 GLY A CA 1
ATOM 2150 C C . GLY A 1 271 ? -10.524 -8.960 -4.070 1.00 54.59 271 GLY A C 1
ATOM 2151 O O . GLY A 1 271 ? -11.345 -9.626 -4.709 1.00 54.59 271 GLY A O 1
ATOM 2152 N N . CYS A 1 272 ? -10.741 -7.697 -3.704 1.00 49.66 272 CYS A N 1
ATOM 2153 C CA . CYS A 1 272 ? -11.819 -6.853 -4.213 1.00 49.66 272 CYS A CA 1
ATOM 2154 C C . CYS A 1 272 ? -11.173 -5.739 -5.039 1.00 49.66 272 CYS A C 1
ATOM 2156 O O . CYS A 1 272 ? -10.337 -5.001 -4.513 1.00 49.66 272 CYS A O 1
ATOM 2158 N N . SER A 1 273 ? -11.516 -5.621 -6.323 1.00 43.81 273 SER A N 1
ATOM 2159 C CA . SER A 1 273 ? -11.292 -4.350 -7.000 1.00 43.81 273 SER A CA 1
ATOM 2160 C C . SER A 1 273 ? -12.323 -3.386 -6.413 1.00 43.81 273 SER A C 1
ATOM 2162 O O . SER A 1 273 ? -13.524 -3.597 -6.532 1.00 43.81 273 SER A O 1
ATOM 2164 N N . LEU A 1 274 ? -11.857 -2.372 -5.679 1.00 44.00 274 LEU A N 1
ATOM 2165 C CA . LEU A 1 274 ? -12.704 -1.238 -5.277 1.00 44.00 274 LEU A CA 1
ATOM 2166 C C . LEU A 1 274 ? -13.007 -0.301 -6.467 1.00 44.00 274 LEU A C 1
ATOM 2168 O O . LEU A 1 274 ? -13.635 0.738 -6.286 1.00 44.00 274 LEU A O 1
ATOM 2172 N N . TRP A 1 275 ? -12.520 -0.683 -7.649 1.00 36.34 275 TRP A N 1
ATOM 2173 C CA . TRP A 1 275 ? -12.650 -0.046 -8.949 1.00 36.34 275 TRP A CA 1
ATOM 2174 C C . TRP A 1 275 ? -13.349 -1.003 -9.907 1.00 36.34 275 TRP A C 1
ATOM 2176 O O . TRP A 1 275 ? -13.058 -2.228 -9.824 1.00 36.34 275 TRP A O 1
#

Secondary structure (DSSP, 8-state):
-------PPPPHHHHHTT------SSS-HHHHHTT---EEE-TTT--EEEHHHHHHHHHHHHHHHHHHHHHHHHHHHTT--------PPPPP-PPP----------GGGSHHHHHHHHHSHHHHTTHHHHHHHHHS--------PPPPPPPPHHHHHHHHHHHHHHTGGG---S-HHHHHHHHHHHHSPPPPTTS---GGGS--HHHHHHHHHHHHHHHHHHHHTT--SS-HHHHHHHHHTTTTTS-SSSSHHHHHHHHHHHHHHTTS--SS---